Protein AF-0000000086188486 (afdb_homodimer)

Radius of gyration: 21.64 Å; Cα contacts (8 Å, |Δi|>4): 795; chains: 2; bounding box: 52×91×56 Å

Nearest PDB structures (foldseek):
  2qq2-assembly2_F  TM=9.181E-01  e=2.690E-12  Homo sapiens
  2eis-assembly1_A  TM=9.586E-01  e=1.902E-11  Thermus thermophilus HB8
  2qq2-assembly2_H  TM=8.926E-01  e=1.029E-11  Homo sapie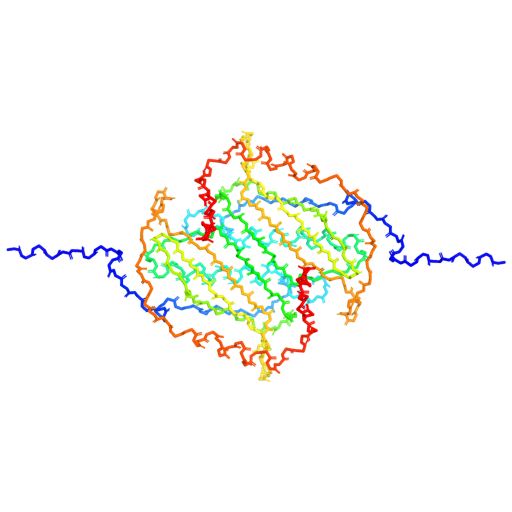ns
  2qq2-assembly1_C  TM=8.885E-01  e=1.088E-11  Homo sapiens
  2qq2-assembly1_D  TM=8.781E-01  e=1.360E-11  Homo sapiens

Structure (mmCIF, N/CA/C/O backbone):
data_AF-0000000086188486-model_v1
#
loop_
_entity.id
_entity.type
_entity.pdbx_description
1 polymer 'Acyl-CoA thioesterase'
#
loop_
_atom_site.group_PDB
_atom_site.id
_atom_site.type_symbol
_atom_site.label_atom_id
_atom_site.label_alt_id
_atom_site.label_comp_id
_atom_site.label_asym_id
_atom_site.label_entity_id
_atom_site.label_seq_id
_atom_site.pdbx_PDB_ins_code
_atom_site.Cartn_x
_atom_site.Cartn_y
_atom_site.Cartn_z
_atom_site.occupancy
_atom_site.B_iso_or_equiv
_atom_site.auth_seq_id
_atom_site.auth_comp_id
_atom_site.auth_asym_id
_atom_site.auth_atom_id
_atom_site.pdbx_PDB_model_num
ATOM 1 N N . MET A 1 1 ? -9.148 44.625 26.984 1 34.5 1 MET A N 1
ATOM 2 C CA . MET A 1 1 ? -8.844 43.969 25.734 1 34.5 1 MET A CA 1
ATOM 3 C C . MET A 1 1 ? -8.656 42.469 25.938 1 34.5 1 MET A C 1
ATOM 5 O O . MET A 1 1 ? -7.805 42.062 26.734 1 34.5 1 MET A O 1
ATOM 9 N N . THR A 1 2 ? -9.695 41.562 26.062 1 38.09 2 THR A N 1
ATOM 10 C CA . THR A 1 2 ? -9.812 40.156 26.438 1 38.09 2 THR A CA 1
ATOM 11 C C . THR A 1 2 ? -8.906 39.281 25.562 1 38.09 2 THR A C 1
ATOM 13 O O . THR A 1 2 ? -8.984 39.344 24.328 1 38.09 2 THR A O 1
ATOM 16 N N . THR A 1 3 ? -7.605 39.188 25.844 1 42.44 3 THR A N 1
ATOM 17 C CA . THR A 1 3 ? -6.652 38.312 25.156 1 42.44 3 THR A CA 1
ATOM 18 C C . THR A 1 3 ? -7.309 37 24.766 1 42.44 3 THR A C 1
ATOM 20 O O . THR A 1 3 ? -7.715 36.219 25.625 1 42.44 3 THR A O 1
ATOM 23 N N . SER A 1 4 ? -8.258 36.875 23.859 1 45.03 4 SER A N 1
ATOM 24 C CA . SER A 1 4 ? -8.859 35.656 23.297 1 45.03 4 SER A CA 1
ATOM 25 C C . SER A 1 4 ? -7.832 34.562 23.172 1 45.03 4 SER A C 1
ATOM 27 O O . SER A 1 4 ? -6.816 34.719 22.484 1 45.03 4 SER A O 1
ATOM 29 N N . GLU A 1 5 ? -7.441 33.812 24.172 1 46.41 5 GLU A N 1
ATOM 30 C CA . GLU A 1 5 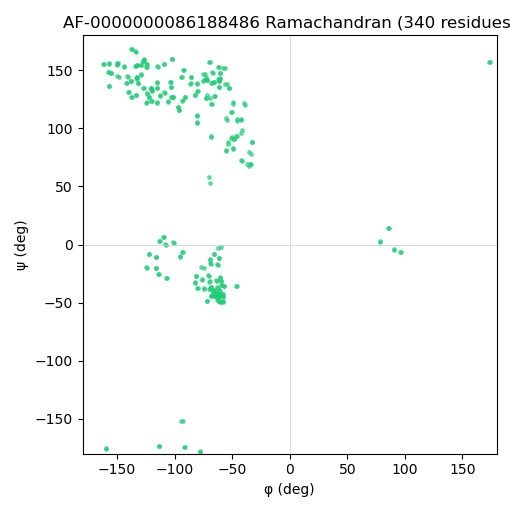? -6.504 32.719 24.312 1 46.41 5 GLU A CA 1
ATOM 31 C C . GLU A 1 5 ? -6.621 31.734 23.141 1 46.41 5 GLU A C 1
ATOM 33 O O . GLU A 1 5 ? -7.66 31.094 22.953 1 46.41 5 GLU A O 1
ATOM 38 N N . LEU A 1 6 ? -6.168 32.094 21.953 1 55.44 6 LEU A N 1
ATOM 39 C CA . LEU A 1 6 ? -6.055 31.219 20.797 1 55.44 6 LEU A CA 1
ATOM 40 C C . LEU A 1 6 ? -5.73 29.797 21.219 1 55.44 6 LEU A C 1
ATOM 42 O O . LEU A 1 6 ? -4.742 29.547 21.906 1 55.44 6 LEU A O 1
ATOM 46 N N . LEU A 1 7 ? -6.734 29.047 21.484 1 64.31 7 LEU A N 1
ATOM 47 C CA . LEU A 1 7 ? -6.57 27.641 21.844 1 64.31 7 LEU A CA 1
ATOM 48 C C . LEU A 1 7 ? -5.48 26.984 21.016 1 64.31 7 LEU A C 1
ATOM 50 O O . LEU A 1 7 ? -5.391 27.219 19.812 1 64.31 7 LEU A O 1
ATOM 54 N N . ARG A 1 8 ? -4.57 26.547 21.797 1 76.44 8 ARG A N 1
ATOM 55 C CA . ARG A 1 8 ? -3.559 25.719 21.125 1 76.44 8 ARG A CA 1
ATOM 56 C C . ARG A 1 8 ? -4.199 24.578 20.359 1 76.44 8 ARG A C 1
ATOM 58 O O . ARG A 1 8 ? -5.23 24.047 20.781 1 76.44 8 ARG A O 1
ATOM 65 N N . VAL A 1 9 ? -3.797 24.297 19.281 1 83.88 9 VAL A N 1
ATOM 66 C CA . VAL A 1 9 ? -4.297 23.219 18.438 1 83.88 9 VAL A CA 1
ATOM 67 C C . VAL A 1 9 ? -4.441 21.938 19.266 1 83.88 9 VAL A C 1
ATOM 69 O O . VAL A 1 9 ? -5.395 21.172 19.094 1 83.88 9 VAL A O 1
ATOM 72 N N . SER A 1 10 ? -3.5 21.781 20.203 1 77 10 SER A N 1
ATOM 73 C CA . SER A 1 10 ? -3.504 20.578 21.047 1 77 10 SER A CA 1
ATOM 74 C C . SER A 1 10 ? -4.691 20.578 22 1 77 10 SER A C 1
ATOM 76 O O . SER A 1 10 ? -5.004 19.547 22.609 1 77 10 SER A O 1
ATOM 78 N N . GLU A 1 11 ? -5.312 21.672 22.109 1 83.88 11 GLU A N 1
ATOM 79 C CA . GLU A 1 11 ? -6.445 21.781 23.031 1 83.88 11 GLU A CA 1
ATOM 80 C C . GLU A 1 11 ? -7.766 21.547 22.297 1 83.88 11 GLU A C 1
ATOM 82 O O . GLU A 1 11 ? -8.812 21.422 22.938 1 83.88 11 GLU A O 1
ATOM 87 N N . LEU A 1 12 ? -7.57 21.531 21.141 1 86.88 12 LEU A N 1
ATOM 88 C CA . LEU A 1 12 ? -8.758 21.297 20.344 1 86.88 12 LEU A CA 1
ATOM 89 C C . LEU A 1 12 ? -9.023 19.797 20.188 1 86.88 12 LEU A C 1
ATOM 91 O O . LEU A 1 12 ? -8.094 19 20.141 1 86.88 12 LEU A O 1
ATOM 95 N N . SER A 1 13 ? -10.289 19.453 20.281 1 89.06 13 SER A N 1
ATOM 96 C CA . SER A 1 13 ? -10.742 18.078 20.031 1 89.06 13 SER A CA 1
ATOM 97 C C . SER A 1 13 ? -11.75 18.031 18.891 1 89.06 13 SER A C 1
ATOM 99 O O . SER A 1 13 ? -12.758 18.75 18.906 1 89.06 13 SER A O 1
ATOM 101 N N . VAL A 1 14 ? -11.484 17.297 17.922 1 89.69 14 VAL A N 1
ATOM 102 C CA . VAL A 1 14 ? -12.312 17.219 16.719 1 89.69 14 VAL A CA 1
ATOM 103 C C . VAL A 1 14 ? -12.914 15.828 16.594 1 89.69 14 VAL A C 1
ATOM 105 O O . VAL A 1 14 ? -12.219 14.828 16.781 1 89.69 14 VAL A O 1
ATOM 108 N N . ASP A 1 15 ? -14.234 15.828 16.281 1 89.81 15 ASP A N 1
ATOM 109 C CA . ASP A 1 15 ? -14.914 14.555 16.078 1 89.81 15 ASP A CA 1
ATOM 110 C C . ASP A 1 15 ? -14.406 13.867 14.805 1 89.81 15 ASP A C 1
ATOM 112 O O . ASP A 1 15 ? -14.211 14.523 13.773 1 89.81 15 ASP A O 1
ATOM 116 N N . ALA A 1 16 ? -14.234 12.516 14.938 1 90 16 ALA A N 1
ATOM 117 C CA . ALA A 1 16 ? -13.734 11.75 13.789 1 90 16 ALA A CA 1
ATOM 118 C C . ALA A 1 16 ? -14.672 11.891 12.594 1 90 16 ALA A C 1
ATOM 120 O O . ALA A 1 16 ? -14.234 11.82 11.445 1 90 16 ALA A O 1
ATOM 121 N N . ALA A 1 17 ? -15.898 12.047 12.844 1 90.44 17 ALA A N 1
ATOM 122 C CA . ALA A 1 17 ? -16.906 12.102 11.797 1 90.44 17 ALA A CA 1
ATOM 123 C C . ALA A 1 17 ? -16.641 13.273 10.844 1 90.44 17 ALA A C 1
ATOM 125 O O . ALA A 1 17 ? -17 13.211 9.664 1 90.44 17 ALA A O 1
ATOM 126 N N . VAL A 1 18 ? -16.031 14.289 11.359 1 90.56 18 VAL A N 1
ATOM 127 C CA . VAL A 1 18 ? -15.836 15.516 10.586 1 90.56 18 VAL A CA 1
ATOM 128 C C . VAL A 1 18 ? -14.812 15.281 9.484 1 90.56 18 VAL A C 1
ATOM 130 O O . VAL A 1 18 ? -14.875 15.906 8.422 1 90.56 18 VAL A O 1
ATOM 133 N N . SER A 1 19 ? -13.93 14.32 9.703 1 94.69 19 SER A N 1
ATOM 134 C CA . SER A 1 19 ? -12.836 14.172 8.75 1 94.69 19 SER A CA 1
ATOM 135 C C . SER A 1 19 ? -12.992 12.898 7.926 1 94.69 19 SER A C 1
ATOM 137 O O . SER A 1 19 ? -12.117 12.562 7.125 1 94.69 19 SER A O 1
ATOM 139 N N . ARG A 1 20 ? -14.094 12.219 8.086 1 94.75 20 ARG A N 1
ATOM 140 C CA . ARG A 1 20 ? -14.32 10.992 7.324 1 94.75 20 ARG A CA 1
ATOM 141 C C . ARG A 1 20 ? -14.312 11.273 5.824 1 94.75 20 ARG A C 1
ATOM 143 O O . ARG A 1 20 ? -14.828 12.297 5.379 1 94.75 20 ARG A O 1
ATOM 150 N N . VAL A 1 21 ? -13.828 10.25 5.074 1 96.75 21 VAL A N 1
ATOM 151 C CA . VAL A 1 21 ? -13.75 10.398 3.625 1 96.75 21 VAL A CA 1
ATOM 152 C C . VAL A 1 21 ? -14.203 9.109 2.947 1 96.75 21 VAL A C 1
ATOM 154 O O . VAL A 1 21 ? -13.859 8.016 3.395 1 96.75 21 VAL A O 1
ATOM 157 N N . VAL A 1 22 ? -14.922 9.25 1.874 1 97.38 22 VAL A N 1
ATOM 158 C CA . VAL A 1 22 ? -15.242 8.156 0.964 1 97.38 22 VAL A CA 1
ATOM 159 C C . VAL A 1 22 ? -14.805 8.516 -0.453 1 97.38 22 VAL A C 1
ATOM 161 O O . VAL A 1 22 ? -15.188 9.562 -0.982 1 97.38 22 VAL A O 1
ATOM 164 N N . LEU A 1 23 ? -13.984 7.73 -1.016 1 97.56 23 LEU A N 1
ATOM 165 C CA . LEU A 1 23 ? -13.648 7.809 -2.432 1 97.56 23 LEU A CA 1
ATOM 166 C C . LEU A 1 23 ? -14.109 6.559 -3.172 1 97.56 23 LEU A C 1
ATOM 168 O O . LEU A 1 23 ? -13.984 5.445 -2.654 1 97.56 23 LEU A O 1
ATOM 172 N N . ALA A 1 24 ? -14.633 6.758 -4.363 1 98 24 ALA A N 1
ATOM 173 C CA . ALA A 1 24 ? -15.125 5.633 -5.156 1 98 24 ALA A CA 1
ATOM 174 C C . ALA A 1 24 ? -14.789 5.82 -6.637 1 98 24 ALA A C 1
ATOM 176 O O . ALA A 1 24 ? -14.805 6.945 -7.145 1 98 24 ALA A O 1
ATOM 177 N N . ARG A 1 25 ? -14.516 4.703 -7.254 1 97.5 25 ARG A N 1
ATOM 178 C CA . ARG A 1 25 ? -14.18 4.723 -8.672 1 97.5 25 ARG A CA 1
ATOM 179 C C . ARG A 1 25 ? -14.617 3.43 -9.352 1 97.5 25 ARG A C 1
ATOM 181 O O . ARG A 1 25 ? -14.562 2.354 -8.758 1 97.5 25 ARG A O 1
ATOM 188 N N . VAL A 1 26 ? -15.039 3.584 -10.625 1 97.38 26 VAL A N 1
ATOM 189 C CA . VAL A 1 26 ? -15.305 2.406 -11.445 1 97.38 26 VAL A CA 1
ATOM 190 C C . VAL A 1 26 ? -14 1.89 -12.039 1 97.38 26 VAL A C 1
ATOM 192 O O . VAL A 1 26 ? -13.25 2.648 -12.664 1 97.38 26 VAL A O 1
ATOM 195 N N . MET A 1 27 ? -13.781 0.563 -11.828 1 97.31 27 MET A N 1
ATOM 196 C CA . MET A 1 27 ? -12.539 -0.04 -12.305 1 97.31 27 MET A CA 1
ATOM 197 C C . MET A 1 27 ? -12.617 -0.345 -13.797 1 97.31 27 MET A C 1
ATOM 199 O O . MET A 1 27 ? -13.609 -0.91 -14.266 1 97.31 27 MET A O 1
ATOM 203 N N . GLY A 1 28 ? -11.547 0.084 -14.461 1 95.81 28 GLY A N 1
ATOM 204 C CA . GLY A 1 28 ? -11.422 -0.226 -15.875 1 95.81 28 GLY A CA 1
ATOM 205 C C . GLY A 1 28 ? -10.273 -1.17 -16.188 1 95.81 28 GLY A C 1
ATOM 206 O O . GLY A 1 28 ? -9.648 -1.714 -15.266 1 95.81 28 GLY A O 1
ATOM 207 N N . HIS A 1 29 ? -10.008 -1.389 -17.5 1 93.69 29 HIS A N 1
ATOM 208 C CA . HIS A 1 29 ? -8.977 -2.312 -17.938 1 93.69 29 HIS A CA 1
ATOM 209 C C . HIS A 1 29 ? -7.59 -1.842 -17.5 1 93.69 29 HIS A C 1
ATOM 211 O O . HIS A 1 29 ? -6.715 -2.66 -17.219 1 93.69 29 HIS A O 1
ATOM 217 N N . ALA A 1 30 ? -7.418 -0.53 -17.406 1 92.19 30 ALA A N 1
ATOM 218 C CA . ALA A 1 30 ? -6.129 0.029 -17.016 1 92.19 30 ALA A CA 1
ATOM 219 C C . ALA A 1 30 ? -5.832 -0.271 -15.547 1 92.19 30 ALA A C 1
ATOM 221 O O . ALA A 1 30 ? -4.691 -0.135 -15.094 1 92.19 30 ALA A O 1
ATOM 222 N N . ASP A 1 31 ? -6.832 -0.661 -14.789 1 94.44 31 ASP A N 1
ATOM 223 C CA . ASP A 1 31 ? -6.688 -0.902 -13.359 1 94.44 31 ASP A CA 1
ATOM 224 C C . ASP A 1 31 ? -6.383 -2.371 -13.078 1 94.44 31 ASP A C 1
ATOM 226 O O . ASP A 1 31 ? -6.137 -2.752 -11.93 1 94.44 31 ASP A O 1
ATOM 230 N N . THR A 1 32 ? -6.426 -3.193 -14.086 1 90.62 32 THR A N 1
ATOM 231 C CA . THR A 1 32 ? -6.426 -4.629 -13.836 1 90.62 32 THR A CA 1
ATOM 232 C C . THR A 1 32 ? -5.152 -5.273 -14.391 1 90.62 32 THR A C 1
ATOM 234 O O . THR A 1 32 ? -4.512 -4.719 -15.281 1 90.62 32 THR A O 1
ATOM 237 N N . ASN A 1 33 ? -4.812 -6.383 -13.75 1 84.69 33 ASN A N 1
ATOM 238 C CA . ASN A 1 33 ? -3.699 -7.191 -14.234 1 84.69 33 ASN A CA 1
ATOM 239 C C . ASN A 1 33 ? -4.102 -8.039 -15.43 1 84.69 33 ASN A C 1
ATOM 241 O O . ASN A 1 33 ? -5.188 -7.863 -15.984 1 84.69 33 ASN A O 1
ATOM 245 N N . LEU A 1 34 ? -3.139 -8.812 -15.891 1 79.31 34 LEU A N 1
ATOM 246 C CA . LEU A 1 34 ? -3.346 -9.602 -17.094 1 79.31 34 LEU A CA 1
ATOM 247 C C . LEU A 1 34 ? -4.414 -10.664 -16.875 1 79.31 34 LEU A C 1
ATOM 249 O O . LEU A 1 34 ? -4.926 -11.242 -17.828 1 79.31 34 LEU A O 1
ATOM 253 N N . TYR A 1 35 ? -4.879 -10.844 -15.633 1 79.88 35 TYR A N 1
ATOM 254 C CA . TYR A 1 35 ? -5.848 -11.891 -15.32 1 79.88 35 TYR A CA 1
ATOM 255 C C . TYR A 1 35 ? -7.219 -11.289 -15.039 1 79.88 35 TYR A C 1
ATOM 257 O O . TYR A 1 35 ? -8.164 -12.016 -14.719 1 79.88 35 TYR A O 1
ATOM 265 N N . GLY A 1 36 ? -7.332 -9.977 -15.102 1 84.75 36 GLY A N 1
ATOM 266 C CA . GLY A 1 36 ? -8.609 -9.305 -14.977 1 84.75 36 GLY A CA 1
ATOM 267 C C . GLY A 1 36 ? -8.898 -8.828 -13.562 1 84.75 36 GLY A C 1
ATOM 268 O O . GLY A 1 36 ? -9.93 -8.195 -13.312 1 84.75 36 GLY A O 1
ATOM 269 N N . SER A 1 37 ? -8.07 -9.18 -12.711 1 91.44 37 SER A N 1
ATOM 270 C CA . SER A 1 37 ? -8.25 -8.664 -11.359 1 91.44 37 SER A CA 1
ATOM 271 C C . SER A 1 37 ? -7.586 -7.297 -11.203 1 91.44 37 SER A C 1
ATOM 273 O O . SER A 1 37 ? -6.543 -7.035 -11.812 1 91.44 37 SER A O 1
ATOM 275 N N . VAL A 1 38 ? -8.242 -6.465 -10.414 1 95.19 38 VAL A N 1
ATOM 276 C CA . VAL A 1 38 ? -7.672 -5.156 -10.125 1 95.19 38 VAL A CA 1
ATOM 277 C C . VAL A 1 38 ? -6.332 -5.32 -9.414 1 95.19 38 VAL A C 1
ATOM 279 O O . VAL A 1 38 ? -6.203 -6.145 -8.5 1 95.19 38 VAL A O 1
ATOM 282 N N . HIS A 1 39 ? -5.375 -4.547 -9.852 1 94.38 39 HIS A N 1
ATOM 283 C CA . HIS A 1 39 ? -4.062 -4.582 -9.219 1 94.38 39 HIS A CA 1
ATOM 284 C C . HIS A 1 39 ? -4.148 -4.18 -7.746 1 94.38 39 HIS A C 1
ATOM 286 O O . HIS A 1 39 ? -4.844 -3.221 -7.398 1 94.38 39 HIS A O 1
ATOM 292 N N . GLY A 1 40 ? -3.33 -4.91 -6.879 1 95.88 40 GLY A N 1
ATOM 293 C CA . GLY A 1 40 ? -3.244 -4.492 -5.488 1 95.88 40 GLY A CA 1
ATOM 294 C C . GLY A 1 40 ? -2.781 -3.059 -5.324 1 95.88 40 GLY A C 1
ATOM 295 O O . GLY A 1 40 ? -3.23 -2.357 -4.414 1 95.88 40 GLY A O 1
ATOM 296 N N . GLY A 1 41 ? -1.921 -2.67 -6.172 1 96 41 GLY A N 1
ATOM 297 C CA . GLY A 1 41 ? -1.414 -1.309 -6.133 1 96 41 GLY A CA 1
ATOM 298 C C . GLY A 1 41 ? -2.488 -0.265 -6.379 1 96 41 GLY A C 1
ATOM 299 O O . GLY A 1 41 ? -2.436 0.83 -5.812 1 96 41 GLY A O 1
ATOM 300 N N . THR A 1 42 ? -3.438 -0.571 -7.273 1 96.31 42 THR A N 1
ATOM 301 C CA . THR A 1 42 ? -4.559 0.323 -7.539 1 96.31 42 THR A CA 1
ATOM 302 C C . THR A 1 42 ? -5.414 0.5 -6.285 1 96.31 42 THR A C 1
ATOM 304 O O . THR A 1 42 ? -5.805 1.62 -5.949 1 96.31 42 THR A O 1
ATOM 307 N N . VAL A 1 43 ? -5.695 -0.575 -5.602 1 97.69 43 VAL A N 1
ATOM 308 C CA . VAL A 1 43 ? -6.465 -0.535 -4.363 1 97.69 43 VAL A CA 1
ATOM 309 C C . VAL A 1 43 ? -5.695 0.245 -3.299 1 97.69 43 VAL A C 1
ATOM 311 O O . VAL A 1 43 ? -6.266 1.094 -2.607 1 97.69 43 VAL A O 1
ATOM 314 N N . MET A 1 44 ? -4.398 -0 -3.176 1 97.69 44 MET A N 1
ATOM 315 C CA . MET A 1 44 ? -3.553 0.688 -2.205 1 97.69 44 MET A CA 1
ATOM 316 C C . MET A 1 44 ? -3.535 2.191 -2.469 1 97.69 44 MET A C 1
ATOM 318 O O . MET A 1 44 ? -3.533 2.99 -1.53 1 97.69 44 MET A O 1
ATOM 322 N N . HIS A 1 45 ? -3.498 2.523 -3.707 1 96.56 45 HIS A N 1
ATOM 323 C CA . HIS A 1 45 ? -3.514 3.934 -4.074 1 96.56 45 HIS A CA 1
ATOM 324 C C . HIS A 1 45 ? -4.809 4.605 -3.635 1 96.56 45 HIS A C 1
ATOM 326 O O . HIS A 1 45 ? -4.785 5.699 -3.07 1 96.56 45 HIS A O 1
ATOM 332 N N . LEU A 1 46 ? -5.902 4 -3.922 1 97.12 46 LEU A N 1
ATOM 333 C CA . LEU A 1 46 ? -7.203 4.52 -3.514 1 97.12 46 LEU A CA 1
ATOM 334 C C . LEU A 1 46 ? -7.277 4.668 -1.997 1 97.12 46 LEU A C 1
ATOM 336 O O . LEU A 1 46 ? -7.77 5.68 -1.491 1 97.12 46 LEU A O 1
ATOM 340 N N . ILE A 1 47 ? -6.766 3.664 -1.308 1 98.19 47 ILE A N 1
ATOM 341 C CA . ILE A 1 47 ? -6.715 3.701 0.15 1 98.19 47 ILE A CA 1
ATOM 342 C C . ILE A 1 47 ? -5.887 4.898 0.609 1 98.19 47 ILE A C 1
ATOM 344 O O . ILE A 1 47 ? -6.316 5.664 1.476 1 98.19 47 ILE A O 1
ATOM 348 N N . ASP A 1 48 ? -4.73 5.043 0.055 1 97.75 48 ASP A N 1
ATOM 349 C CA . ASP A 1 48 ? -3.818 6.121 0.427 1 97.75 48 ASP A CA 1
ATOM 350 C C . ASP A 1 48 ? -4.473 7.488 0.224 1 97.75 48 ASP A C 1
ATOM 352 O O . ASP A 1 48 ? -4.344 8.375 1.069 1 97.75 48 ASP A O 1
ATOM 356 N N . GLU A 1 49 ? -5.113 7.633 -0.878 1 96.19 49 GLU A N 1
ATOM 357 C CA . GLU A 1 49 ? -5.777 8.898 -1.17 1 96.19 49 GLU A CA 1
ATOM 358 C C . GLU A 1 49 ? -6.855 9.211 -0.135 1 96.19 49 GLU A C 1
ATOM 360 O O . GLU A 1 49 ? -6.918 10.328 0.386 1 96.19 49 GLU A O 1
ATOM 365 N N . ALA A 1 50 ? -7.664 8.281 0.121 1 97.75 50 ALA A N 1
ATOM 366 C CA . ALA A 1 50 ? -8.734 8.477 1.1 1 97.75 50 ALA A CA 1
ATOM 367 C C . ALA A 1 50 ? -8.156 8.75 2.488 1 97.75 50 ALA A C 1
ATOM 369 O O . ALA A 1 50 ? -8.633 9.641 3.193 1 97.75 50 ALA A O 1
ATOM 370 N N . ALA A 1 51 ? -7.176 7.977 2.826 1 98 51 ALA A N 1
ATOM 371 C CA . ALA A 1 51 ? -6.59 8.094 4.16 1 98 51 ALA A CA 1
ATOM 372 C C . ALA A 1 51 ? -5.852 9.422 4.316 1 98 51 ALA A C 1
ATOM 374 O O . ALA A 1 51 ? -5.957 10.078 5.355 1 98 51 ALA A O 1
ATOM 375 N N . ALA A 1 52 ? -5.102 9.75 3.316 1 97 52 ALA A N 1
ATOM 376 C CA . ALA A 1 52 ? -4.387 11.023 3.352 1 97 52 ALA A CA 1
ATOM 377 C C . ALA A 1 52 ? -5.355 12.195 3.484 1 97 52 ALA A C 1
ATOM 379 O O . ALA A 1 52 ? -5.109 13.125 4.254 1 97 52 ALA A O 1
ATOM 380 N N . ALA A 1 53 ? -6.395 12.141 2.748 1 96.62 53 ALA A N 1
ATOM 381 C CA . ALA A 1 53 ? -7.406 13.195 2.824 1 96.62 53 ALA A CA 1
ATOM 382 C C . ALA A 1 53 ? -8.016 13.266 4.219 1 96.62 53 ALA A C 1
ATOM 384 O O . ALA A 1 53 ? -8.227 14.359 4.754 1 96.62 53 ALA A O 1
ATOM 385 N N . THR A 1 54 ? -8.312 12.156 4.793 1 97.31 54 THR A N 1
ATOM 386 C CA . THR A 1 54 ? -8.859 12.086 6.145 1 97.31 54 THR A CA 1
ATOM 387 C C . THR A 1 54 ? -7.918 12.758 7.145 1 97.31 54 THR A C 1
ATOM 389 O O . THR A 1 54 ? -8.352 13.594 7.941 1 97.31 54 THR A O 1
ATOM 392 N N . ALA A 1 55 ? -6.672 12.398 7.082 1 97.44 55 ALA A N 1
ATOM 393 C CA . ALA A 1 55 ? -5.672 12.961 7.984 1 97.44 55 ALA A CA 1
ATOM 394 C C . ALA A 1 55 ? -5.539 14.469 7.781 1 97.44 55 ALA A C 1
ATOM 396 O O . ALA A 1 55 ? -5.516 15.234 8.75 1 97.44 55 ALA A O 1
ATOM 397 N N . ALA A 1 56 ? -5.484 14.867 6.57 1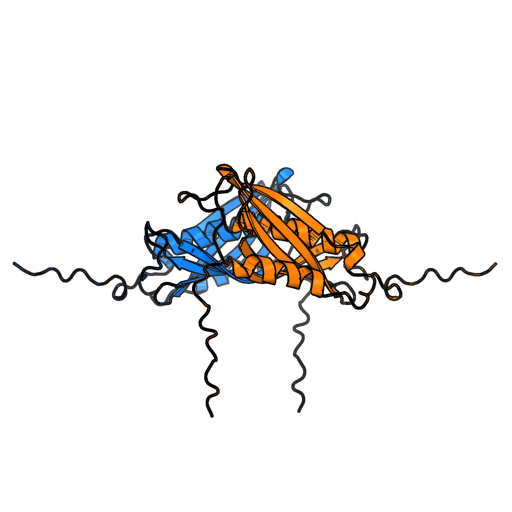 96.25 56 ALA A N 1
ATOM 398 C CA . ALA A 1 56 ? -5.312 16.281 6.254 1 96.25 56 ALA A CA 1
ATOM 399 C C . ALA A 1 56 ? -6.508 17.109 6.73 1 96.25 56 ALA A C 1
ATOM 401 O O . ALA A 1 56 ? -6.344 18.203 7.246 1 96.25 56 ALA A O 1
ATOM 402 N N . ARG A 1 57 ? -7.676 16.609 6.527 1 96.12 57 ARG A N 1
ATOM 403 C CA . ARG A 1 57 ? -8.883 17.297 6.953 1 96.12 57 ARG A CA 1
ATOM 404 C C . ARG A 1 57 ? -8.898 17.5 8.469 1 96.12 57 ARG A C 1
ATOM 406 O O . ARG A 1 57 ? -9.305 18.562 8.953 1 96.12 57 ARG A O 1
ATOM 413 N N . HIS A 1 58 ? -8.516 16.531 9.211 1 95.88 58 HIS A N 1
ATOM 414 C CA . HIS A 1 58 ? -8.461 16.656 10.664 1 95.88 58 HIS A CA 1
ATOM 415 C C . HIS A 1 58 ? -7.406 17.672 11.086 1 95.88 58 HIS A C 1
ATOM 417 O O . HIS A 1 58 ? -7.66 18.516 11.961 1 95.88 58 HIS A O 1
ATOM 423 N N . ALA A 1 59 ? -6.254 17.562 10.438 1 95.88 59 ALA A N 1
ATOM 424 C CA . ALA A 1 59 ? -5.098 18.375 10.828 1 95.88 59 ALA A CA 1
ATOM 425 C C . ALA A 1 59 ? -5.25 19.812 10.352 1 95.88 59 ALA A C 1
ATOM 427 O O . ALA A 1 59 ? -4.652 20.719 10.914 1 95.88 59 ALA A O 1
ATOM 428 N N . GLY A 1 60 ? -5.945 20 9.25 1 94.56 60 GLY A N 1
ATOM 429 C CA . GLY A 1 60 ? -6.051 21.312 8.633 1 94.56 60 GLY A CA 1
ATOM 430 C C . GLY A 1 60 ? -4.824 21.703 7.824 1 94.56 60 GLY A C 1
ATOM 431 O O . GLY A 1 60 ? -4.68 22.844 7.406 1 94.56 60 GLY A O 1
ATOM 432 N N . VAL A 1 61 ? -3.898 20.828 7.766 1 93.5 61 VAL A N 1
ATOM 433 C CA . VAL A 1 61 ? -2.668 20.969 6.988 1 93.5 61 VAL A CA 1
ATOM 434 C C . VAL A 1 61 ? -2.361 19.641 6.281 1 93.5 61 VAL A C 1
ATOM 436 O O . VAL A 1 61 ? -2.969 18.609 6.582 1 93.5 61 VAL A O 1
ATOM 439 N N . PRO A 1 62 ? -1.418 19.688 5.348 1 92.62 62 PRO A N 1
ATOM 440 C CA . PRO A 1 62 ? -1.06 18.438 4.68 1 92.62 62 PRO A CA 1
ATOM 441 C C . PRO A 1 62 ? -0.493 17.391 5.637 1 92.62 62 PRO A C 1
ATOM 443 O O . PRO A 1 62 ? 0.058 17.75 6.684 1 92.62 62 PRO A O 1
ATOM 446 N N . ALA A 1 63 ? -0.69 16.188 5.23 1 95.38 63 ALA A N 1
ATOM 447 C CA . ALA A 1 63 ? -0.165 15.078 6.008 1 95.38 63 ALA A CA 1
ATOM 448 C C . ALA A 1 63 ? 0.584 14.094 5.117 1 95.38 63 ALA A C 1
ATOM 450 O O . ALA A 1 63 ? 0.147 13.797 4.004 1 95.38 63 ALA A O 1
ATOM 451 N N . LEU A 1 64 ? 1.712 13.562 5.543 1 94.31 64 LEU A N 1
ATOM 452 C CA . LEU A 1 64 ? 2.527 12.586 4.82 1 94.31 64 LEU A CA 1
ATOM 453 C C . LEU A 1 64 ? 2.328 11.188 5.387 1 94.31 64 LEU A C 1
ATOM 455 O O . LEU A 1 64 ? 2.264 11.008 6.605 1 94.31 64 LEU A O 1
ATOM 459 N N . THR A 1 65 ? 2.184 10.281 4.465 1 96 65 THR A N 1
ATOM 460 C CA . THR A 1 65 ? 2.217 8.891 4.898 1 96 65 THR A CA 1
ATOM 461 C C . THR A 1 65 ? 3.594 8.523 5.445 1 96 65 THR A C 1
ATOM 463 O O . THR A 1 65 ? 4.602 8.656 4.746 1 96 65 THR A O 1
ATOM 466 N N . VAL A 1 66 ? 3.592 7.973 6.656 1 97.31 66 VAL A N 1
ATOM 467 C CA . VAL A 1 66 ? 4.887 7.598 7.219 1 97.31 66 VAL A CA 1
ATOM 468 C C . VAL A 1 66 ? 4.969 6.082 7.359 1 97.31 66 VAL A C 1
ATOM 470 O O . VAL A 1 66 ? 6.066 5.512 7.363 1 97.31 66 VAL A O 1
ATOM 473 N N . ARG A 1 67 ? 3.799 5.516 7.473 1 97.56 67 ARG A N 1
ATOM 474 C CA . ARG A 1 67 ? 3.809 4.07 7.676 1 97.56 67 ARG A CA 1
ATOM 475 C C . ARG A 1 67 ? 2.482 3.447 7.25 1 97.56 67 ARG A C 1
ATOM 477 O O . ARG A 1 67 ? 1.416 4.008 7.516 1 97.56 67 ARG A O 1
ATOM 484 N N . VAL A 1 68 ? 2.641 2.348 6.566 1 98.06 68 VAL A N 1
ATOM 485 C CA . VAL A 1 68 ? 1.521 1.416 6.477 1 98.06 68 VAL A CA 1
ATOM 486 C C . VAL A 1 68 ? 1.684 0.311 7.516 1 98.06 68 VAL A C 1
ATOM 488 O O . VAL A 1 68 ? 2.627 -0.481 7.449 1 98.06 68 VAL A O 1
ATOM 491 N N . GLU A 1 69 ? 0.718 0.254 8.406 1 97 69 GLU A N 1
ATOM 492 C CA . GLU A 1 69 ? 0.797 -0.742 9.477 1 97 69 GLU A CA 1
ATOM 493 C C . GLU A 1 69 ? 0.483 -2.139 8.945 1 97 69 GLU A C 1
ATOM 495 O O . GLU A 1 69 ? 1.056 -3.127 9.414 1 97 69 GLU A O 1
ATOM 500 N N . GLY A 1 70 ? -0.448 -2.119 8.07 1 97.31 70 GLY A N 1
ATOM 501 C CA . GLY A 1 70 ? -0.847 -3.354 7.41 1 97.31 70 GLY A CA 1
ATOM 502 C C . GLY A 1 70 ? -2.062 -3.188 6.52 1 97.31 70 GLY A C 1
ATOM 503 O O . GLY A 1 70 ? -2.822 -2.229 6.668 1 97.31 70 GLY A O 1
ATOM 504 N N . MET A 1 71 ? -2.137 -4.102 5.59 1 98 71 MET A N 1
ATOM 505 C CA . MET A 1 71 ? -3.307 -4.203 4.723 1 98 71 MET A CA 1
ATOM 506 C C . MET A 1 71 ? -3.658 -5.664 4.457 1 98 71 MET A C 1
ATOM 508 O O . MET A 1 71 ? -2.771 -6.492 4.246 1 98 71 MET A O 1
ATOM 512 N N . ASP A 1 72 ? -4.93 -5.918 4.477 1 97.81 72 ASP A N 1
ATOM 513 C CA . ASP A 1 72 ? -5.438 -7.238 4.117 1 97.81 72 ASP A CA 1
ATOM 514 C C . ASP A 1 72 ? -6.293 -7.176 2.857 1 97.81 72 ASP A C 1
ATOM 516 O O . ASP A 1 72 ? -7.254 -6.402 2.791 1 97.81 72 ASP A O 1
ATOM 520 N N . PHE A 1 73 ? -5.895 -7.906 1.911 1 97.5 73 PHE A N 1
ATOM 521 C CA . PHE A 1 73 ? -6.691 -8.062 0.7 1 97.5 73 PHE A CA 1
ATOM 522 C C . PHE A 1 73 ? -7.547 -9.328 0.775 1 97.5 73 PHE A C 1
ATOM 524 O O . PHE A 1 73 ? -7.023 -10.438 0.713 1 97.5 73 PHE A O 1
ATOM 531 N N . LEU A 1 74 ? -8.82 -9.172 0.783 1 96.44 74 LEU A N 1
ATOM 532 C CA . LEU A 1 74 ? -9.727 -10.227 1.227 1 96.44 74 LEU A CA 1
ATOM 533 C C . LEU A 1 74 ? -10.453 -10.852 0.042 1 96.44 74 LEU A C 1
ATOM 535 O O . LEU A 1 74 ? -10.883 -12.008 0.109 1 96.44 74 LEU A O 1
ATOM 539 N N . ALA A 1 75 ? -10.664 -10.156 -0.969 1 95 75 ALA A N 1
ATOM 540 C CA . ALA A 1 75 ? -11.312 -10.617 -2.191 1 95 75 ALA A CA 1
ATOM 541 C C . ALA A 1 75 ? -10.883 -9.781 -3.395 1 95 75 ALA A C 1
ATOM 543 O O . ALA A 1 75 ? -10.578 -8.594 -3.256 1 95 75 ALA A O 1
ATOM 544 N N . PRO A 1 76 ? -10.82 -10.414 -4.551 1 94.38 76 PRO A N 1
ATOM 545 C CA . PRO A 1 76 ? -10.438 -9.656 -5.746 1 94.38 76 PRO A CA 1
ATOM 546 C C . PRO A 1 76 ? -11.555 -8.734 -6.238 1 94.38 76 PRO A C 1
ATOM 548 O O . PRO A 1 76 ? -12.734 -9.039 -6.043 1 94.38 76 PRO A O 1
ATOM 551 N N . ALA A 1 77 ? -11.18 -7.574 -6.801 1 95.81 77 ALA A N 1
ATOM 552 C CA . ALA A 1 77 ? -12.07 -6.738 -7.598 1 95.81 77 ALA A CA 1
ATOM 553 C C . ALA A 1 77 ? -11.797 -6.91 -9.094 1 95.81 77 ALA A C 1
ATOM 555 O O . ALA A 1 77 ? -10.711 -7.352 -9.477 1 95.81 77 ALA A O 1
ATOM 556 N N . HIS A 1 78 ? -12.773 -6.551 -9.914 1 94.81 78 HIS A N 1
ATOM 557 C CA . HIS A 1 78 ? -12.68 -6.785 -11.352 1 94.81 78 HIS A CA 1
ATOM 558 C C . HIS A 1 78 ? -13.102 -5.551 -12.141 1 94.81 78 HIS A C 1
ATOM 560 O O . HIS A 1 78 ? -13.664 -4.609 -11.57 1 94.81 78 HIS A O 1
ATOM 566 N N . VAL A 1 79 ? -12.758 -5.645 -13.414 1 95 79 VAL A N 1
ATOM 567 C CA . VAL A 1 79 ? -13.234 -4.602 -14.32 1 95 79 VAL A CA 1
ATOM 568 C C . VAL A 1 79 ? -14.75 -4.457 -14.188 1 95 79 VAL A C 1
ATOM 570 O O . VAL A 1 79 ? -15.469 -5.457 -14.164 1 95 79 VAL A O 1
ATOM 573 N N . GLY A 1 80 ? -15.18 -3.199 -14.117 1 94.44 80 GLY A N 1
ATOM 574 C CA . GLY A 1 80 ? -16.609 -2.938 -14.023 1 94.44 80 GLY A CA 1
ATOM 575 C C . GLY A 1 80 ? -17.094 -2.869 -12.586 1 94.44 80 GLY A C 1
ATOM 576 O O . GLY A 1 80 ? -18.281 -2.602 -12.344 1 94.44 80 GLY A O 1
ATOM 577 N N . ASP A 1 81 ? -16.25 -3.119 -11.68 1 96.5 81 ASP A N 1
ATOM 578 C CA . ASP A 1 81 ? -16.641 -2.949 -10.281 1 96.5 81 ASP A CA 1
ATOM 579 C C . ASP A 1 81 ? -16.562 -1.484 -9.859 1 96.5 81 ASP A C 1
ATOM 581 O O . ASP A 1 81 ? -15.648 -0.766 -10.281 1 96.5 81 ASP A O 1
ATOM 585 N N . LEU A 1 82 ? -17.547 -1.064 -9.102 1 97.44 82 LEU A N 1
ATOM 586 C CA . LEU A 1 82 ? -17.406 0.141 -8.289 1 97.44 82 LEU A CA 1
ATOM 587 C C . LEU A 1 82 ? -16.656 -0.161 -6.996 1 97.44 82 LEU A C 1
ATOM 589 O O . LEU A 1 82 ? -17.156 -0.884 -6.137 1 97.44 82 LEU A O 1
ATOM 593 N N . VAL A 1 83 ? -15.43 0.363 -6.887 1 97.88 83 VAL A N 1
ATOM 594 C CA . VAL A 1 83 ? -14.609 0.161 -5.695 1 97.88 83 VAL A CA 1
ATOM 595 C C . VAL A 1 83 ? -14.633 1.419 -4.832 1 97.88 83 VAL A C 1
ATOM 597 O O . VAL A 1 83 ? -14.359 2.518 -5.316 1 97.88 83 VAL A O 1
ATOM 600 N N . SER A 1 84 ? -14.992 1.216 -3.5 1 98.12 84 SER A N 1
ATOM 601 C CA . SER A 1 84 ? -15.133 2.332 -2.572 1 98.12 84 SER A CA 1
ATOM 602 C C . SER A 1 84 ? -14.219 2.168 -1.364 1 98.12 84 SER A C 1
ATOM 604 O O . SER A 1 84 ? -14.234 1.128 -0.702 1 98.12 84 SER A O 1
ATOM 606 N N . ALA A 1 85 ? -13.445 3.184 -1.12 1 98.25 85 ALA A N 1
ATOM 607 C CA . ALA A 1 85 ? -12.617 3.24 0.082 1 98.25 85 ALA A CA 1
ATOM 608 C C . ALA A 1 85 ? -13.195 4.215 1.102 1 98.25 85 ALA A C 1
ATOM 610 O O . ALA A 1 85 ? -13.383 5.398 0.801 1 98.25 85 ALA A O 1
ATOM 611 N N . ARG A 1 86 ? -13.445 3.727 2.271 1 97.56 86 ARG A N 1
ATOM 612 C CA . ARG A 1 86 ? -13.891 4.531 3.404 1 97.56 86 ARG A CA 1
ATOM 613 C C . ARG A 1 86 ? -12.789 4.641 4.461 1 97.56 86 ARG A C 1
ATOM 615 O O . ARG A 1 86 ? -12.219 3.633 4.871 1 97.56 86 ARG A O 1
ATOM 622 N N . ALA A 1 87 ? -12.555 5.867 4.875 1 97.44 87 ALA A N 1
ATOM 623 C CA . ALA A 1 87 ? -11.438 6.07 5.793 1 97.44 87 ALA A CA 1
ATOM 624 C C . ALA A 1 87 ? -11.852 6.949 6.973 1 97.44 87 ALA A C 1
ATOM 626 O O . ALA A 1 87 ? -12.602 7.914 6.801 1 97.44 87 ALA A O 1
ATOM 627 N N . GLN A 1 88 ? -11.305 6.652 8.133 1 95.88 88 GLN A N 1
ATOM 628 C CA . GLN A 1 88 ? -11.547 7.434 9.336 1 95.88 88 GLN A CA 1
ATOM 629 C C . GLN A 1 88 ? -10.352 7.391 10.273 1 95.88 88 GLN A C 1
ATOM 631 O O . GLN A 1 88 ? -9.641 6.383 10.336 1 95.88 88 GLN A O 1
ATOM 636 N N . LEU A 1 89 ? -10.273 8.422 11.086 1 96.06 89 LEU A N 1
ATOM 637 C CA . LEU A 1 89 ? -9.266 8.445 12.133 1 96.06 89 LEU A CA 1
ATOM 638 C C . LEU A 1 89 ? -9.609 7.457 13.242 1 96.06 89 LEU A C 1
ATOM 640 O O . LEU A 1 89 ? -10.773 7.352 13.648 1 96.06 89 LEU A O 1
ATOM 644 N N . VAL A 1 90 ? -8.539 6.801 13.773 1 94.5 90 VAL A N 1
ATOM 645 C CA . VAL A 1 90 ? -8.789 5.883 14.883 1 94.5 90 VAL A CA 1
ATOM 646 C C . VAL A 1 90 ? -7.918 6.266 16.078 1 94.5 90 VAL A C 1
ATOM 648 O O . VAL A 1 90 ? -8.18 5.848 17.203 1 94.5 90 VAL A O 1
ATOM 651 N N . ASP A 1 91 ? -6.887 6.996 15.844 1 94.31 91 ASP A N 1
ATOM 652 C CA . ASP A 1 91 ? -5.992 7.453 16.906 1 94.31 91 ASP A CA 1
ATOM 653 C C . ASP A 1 91 ? -5.215 8.695 16.469 1 94.31 91 ASP A C 1
ATOM 655 O O . ASP A 1 91 ? -4.961 8.891 15.281 1 94.31 91 ASP A O 1
ATOM 659 N N . VAL A 1 92 ? -4.934 9.523 17.469 1 95.31 92 VAL A N 1
ATOM 660 C CA . VAL A 1 92 ? -4.18 10.742 17.188 1 95.31 92 VAL A CA 1
ATOM 661 C C . VAL A 1 92 ? -3.129 10.953 18.281 1 95.31 92 VAL A C 1
ATOM 663 O O . VAL A 1 92 ? -3.43 10.867 19.469 1 95.31 92 VAL A O 1
ATOM 666 N N . GLY A 1 93 ? -1.887 11.133 17.828 1 94.94 93 GLY A N 1
ATOM 667 C CA . GLY A 1 93 ? -0.832 11.594 18.719 1 94.94 93 GLY A CA 1
ATOM 668 C C . GLY A 1 93 ? -0.646 13.102 18.688 1 94.94 93 GLY A C 1
ATOM 669 O O . GLY A 1 93 ? -1.611 13.844 18.516 1 94.94 93 GLY A O 1
ATOM 670 N N . ARG A 1 94 ? 0.597 13.484 18.969 1 95.56 94 ARG A N 1
ATOM 671 C CA . ARG A 1 94 ? 0.876 14.914 18.969 1 95.56 94 ARG A CA 1
ATOM 672 C C . ARG A 1 94 ? 0.883 15.469 17.547 1 95.56 94 ARG A C 1
ATOM 674 O O . ARG A 1 94 ? 0.266 16.5 17.266 1 95.56 94 ARG A O 1
ATOM 681 N N . THR A 1 95 ? 1.625 14.742 16.719 1 96.69 95 THR A N 1
ATOM 682 C CA . THR A 1 95 ? 1.743 15.188 15.336 1 96.69 95 THR A CA 1
ATOM 683 C C . THR A 1 95 ? 1.266 14.102 14.375 1 96.69 95 THR A C 1
ATOM 685 O O . THR A 1 95 ? 1.138 14.344 13.172 1 96.69 95 THR A O 1
ATOM 688 N N . SER A 1 96 ? 0.993 12.906 14.93 1 96.94 96 SER A N 1
ATOM 689 C CA . SER A 1 96 ? 0.712 11.742 14.102 1 96.94 96 SER A CA 1
ATOM 690 C C . SER A 1 96 ? -0.758 11.344 14.188 1 96.94 96 SER A C 1
ATOM 692 O O . SER A 1 96 ? -1.433 11.648 15.172 1 96.94 96 SER A O 1
ATOM 694 N N . MET A 1 97 ? -1.181 10.688 13.156 1 97.44 97 MET A N 1
ATOM 695 C CA . MET A 1 97 ? -2.572 10.273 13.016 1 97.44 97 MET A CA 1
ATOM 696 C C . MET A 1 97 ? -2.66 8.867 12.422 1 97.44 97 MET A C 1
ATOM 698 O O . MET A 1 97 ? -2.041 8.586 11.398 1 97.44 97 MET A O 1
ATOM 702 N N . ARG A 1 98 ? -3.422 8.055 13.039 1 97.31 98 ARG A N 1
ATOM 703 C CA . ARG A 1 98 ? -3.697 6.711 12.531 1 97.31 98 ARG A CA 1
ATOM 704 C C . ARG A 1 98 ? -5.066 6.652 11.859 1 97.31 98 ARG A C 1
ATOM 706 O O . ARG A 1 98 ? -6.074 7.035 12.453 1 97.31 98 ARG A O 1
ATOM 713 N N . VAL A 1 99 ? -5.039 6.18 10.664 1 97.44 99 VAL A N 1
ATOM 714 C CA . VAL A 1 99 ? -6.258 6.117 9.867 1 97.44 99 VAL A CA 1
ATOM 715 C C . VAL A 1 99 ? -6.562 4.664 9.5 1 97.44 99 VAL A C 1
ATOM 717 O O . VAL A 1 99 ? -5.676 3.932 9.055 1 97.44 99 VAL A O 1
ATOM 720 N N . ARG A 1 100 ? -7.789 4.305 9.695 1 97.25 100 ARG A N 1
ATOM 721 C CA . ARG A 1 100 ? -8.273 3.01 9.227 1 97.25 100 ARG A CA 1
ATOM 722 C C . ARG A 1 100 ? -9.125 3.168 7.973 1 97.25 100 ARG A C 1
ATOM 724 O O . ARG A 1 100 ? -9.93 4.102 7.871 1 97.25 100 ARG A O 1
ATOM 731 N N . ALA A 1 101 ? -8.922 2.25 7.078 1 97.75 101 ALA A N 1
ATOM 732 C CA . ALA A 1 101 ? -9.711 2.258 5.848 1 97.75 101 ALA A CA 1
ATOM 733 C C . ALA A 1 101 ? -10.336 0.892 5.586 1 97.75 101 ALA A C 1
ATOM 735 O O . ALA A 1 101 ? -9.734 -0.142 5.895 1 97.75 101 ALA A O 1
ATOM 736 N N . VAL A 1 102 ? -11.5 0.937 5.008 1 97.62 102 VAL A N 1
ATOM 737 C CA . VAL A 1 102 ? -12.227 -0.238 4.539 1 97.62 102 VAL A CA 1
ATOM 738 C C . VAL A 1 102 ? -12.609 -0.057 3.072 1 97.62 102 VAL A C 1
ATOM 740 O O . VAL A 1 102 ? -13.086 1.01 2.676 1 97.62 102 VAL A O 1
ATOM 743 N N . VAL A 1 103 ? -12.391 -1.113 2.303 1 98.31 103 VAL A N 1
ATOM 744 C CA . VAL A 1 103 ? -12.656 -1.024 0.871 1 98.31 103 VAL A CA 1
ATOM 745 C C . VAL A 1 103 ? -13.703 -2.07 0.475 1 98.31 103 VAL A C 1
ATOM 747 O O . VAL A 1 103 ? -13.578 -3.244 0.831 1 98.31 103 VAL A O 1
ATOM 750 N N . THR A 1 104 ? -14.648 -1.636 -0.283 1 97.69 104 THR A N 1
ATOM 751 C CA . THR A 1 104 ? -15.68 -2.533 -0.788 1 97.69 104 THR A CA 1
ATOM 752 C C . THR A 1 104 ? -15.789 -2.438 -2.307 1 97.69 104 THR A C 1
ATOM 754 O O . THR A 1 104 ? -15.297 -1.481 -2.91 1 97.69 104 THR A O 1
ATOM 757 N N . ALA A 1 105 ? -16.359 -3.498 -2.85 1 97.25 105 ALA A N 1
ATOM 758 C CA . ALA A 1 105 ? -16.625 -3.539 -4.285 1 97.25 105 ALA A CA 1
ATOM 759 C C . ALA A 1 105 ? -18.047 -4.02 -4.57 1 97.25 105 ALA A C 1
ATOM 761 O O . ALA A 1 105 ? -18.578 -4.875 -3.855 1 97.25 105 ALA A O 1
ATOM 762 N N . GLU A 1 106 ? -18.609 -3.414 -5.574 1 95.69 106 GLU A N 1
ATOM 763 C CA . GLU A 1 106 ? -19.875 -3.84 -6.156 1 95.69 106 GLU A CA 1
ATOM 764 C C . GLU A 1 106 ? -19.922 -3.527 -7.652 1 95.69 106 GLU A C 1
ATOM 766 O O . GLU A 1 106 ? -19.172 -2.689 -8.141 1 95.69 106 GLU A O 1
ATOM 771 N N . ARG A 1 107 ? -20.766 -4.301 -8.297 1 95.12 107 ARG A N 1
ATOM 772 C CA . ARG A 1 107 ? -20.922 -3.973 -9.711 1 95.12 107 ARG A CA 1
ATOM 773 C C . ARG A 1 107 ? -21.469 -2.562 -9.891 1 95.12 107 ARG A C 1
ATOM 775 O O . ARG A 1 107 ? -22.391 -2.154 -9.172 1 95.12 107 ARG A O 1
ATOM 782 N N . TRP A 1 108 ? -20.969 -1.942 -10.859 1 92.12 108 TRP A N 1
ATOM 783 C CA . TRP A 1 108 ? -21.234 -0.511 -10.945 1 92.12 108 TRP A CA 1
ATOM 784 C C . TRP A 1 108 ? -22.609 -0.254 -11.555 1 92.12 108 TRP A C 1
ATOM 786 O O . TRP A 1 108 ? -23.219 0.79 -11.305 1 92.12 108 TRP A O 1
ATOM 796 N N . ASN A 1 109 ? -23.094 -1.137 -12.352 1 91.88 109 ASN A N 1
ATOM 797 C CA . ASN A 1 109 ? -24.281 -0.834 -13.164 1 91.88 109 ASN A CA 1
ATOM 798 C C . ASN A 1 109 ? -25.484 -1.669 -12.742 1 91.88 109 ASN A C 1
ATOM 800 O O . ASN A 1 109 ? -26.516 -1.664 -13.414 1 91.88 109 ASN A O 1
ATOM 804 N N . GLU A 1 110 ? -25.359 -2.467 -11.742 1 89.5 110 GLU A N 1
ATOM 805 C CA . GLU A 1 110 ? -26.484 -3.262 -11.25 1 89.5 110 GLU A CA 1
ATOM 806 C C . GLU A 1 110 ? -26.438 -3.389 -9.727 1 89.5 110 GLU A C 1
ATOM 808 O O . GLU A 1 110 ? -25.375 -3.246 -9.117 1 89.5 110 GLU A O 1
ATOM 813 N N . LEU A 1 111 ? -27.703 -3.58 -9.242 1 88.5 111 LEU A N 1
ATOM 814 C CA . LEU A 1 111 ? -27.766 -3.854 -7.812 1 88.5 111 LEU A CA 1
ATOM 815 C C . LEU A 1 111 ? -27.266 -5.258 -7.5 1 88.5 111 LEU A C 1
ATOM 817 O O . LEU A 1 111 ? -27.531 -6.199 -8.25 1 88.5 111 LEU A O 1
ATOM 821 N N . GLY A 1 112 ? -26.391 -5.352 -6.68 1 87 112 GLY A N 1
ATOM 822 C CA . GLY A 1 112 ? -25.844 -6.637 -6.277 1 87 112 GLY A CA 1
ATOM 823 C C . GLY A 1 112 ? -25.141 -6.586 -4.93 1 87 112 GLY A C 1
ATOM 824 O O . GLY A 1 112 ? -25.25 -5.598 -4.203 1 87 112 GLY A O 1
ATOM 825 N N . PRO A 1 113 ? -24.578 -7.668 -4.609 1 91.44 113 PRO A N 1
ATOM 826 C CA . PRO A 1 113 ? -23.906 -7.746 -3.312 1 91.44 113 PRO A CA 1
ATOM 827 C C . PRO A 1 113 ? -22.688 -6.824 -3.219 1 91.44 113 PRO A C 1
ATOM 829 O O . PRO A 1 113 ? -22.016 -6.594 -4.219 1 91.44 113 PRO A O 1
ATOM 832 N N . VAL A 1 114 ? -22.578 -6.238 -2.078 1 93.44 114 VAL A N 1
ATOM 833 C CA . VAL A 1 114 ? -21.359 -5.496 -1.73 1 93.44 114 VAL A CA 1
ATOM 834 C C . VAL A 1 114 ? -20.375 -6.422 -1.038 1 93.44 114 VAL A C 1
ATOM 836 O O . VAL A 1 114 ? -20.703 -7.082 -0.052 1 93.44 114 VAL A O 1
ATOM 839 N N . VAL A 1 115 ? -19.172 -6.441 -1.566 1 95.44 115 VAL A N 1
ATOM 840 C CA . VAL A 1 115 ? -18.156 -7.363 -1.059 1 95.44 115 VAL A CA 1
ATOM 841 C C . VAL A 1 115 ? -17.031 -6.574 -0.384 1 95.44 115 VAL A C 1
ATOM 843 O O . VAL A 1 115 ? -16.547 -5.582 -0.932 1 95.44 115 VAL A O 1
ATOM 846 N N . LEU A 1 116 ? -16.672 -6.938 0.885 1 96.94 116 LEU A N 1
ATOM 847 C CA . LEU A 1 116 ? -15.469 -6.414 1.527 1 96.94 116 LEU A CA 1
ATOM 848 C C . LEU A 1 116 ? -14.211 -6.941 0.84 1 96.94 116 LEU A C 1
ATOM 850 O O . LEU A 1 116 ? -13.953 -8.148 0.846 1 96.94 116 LEU A O 1
ATOM 854 N N . ILE A 1 117 ? -13.375 -5.973 0.326 1 97.19 117 ILE A N 1
ATOM 855 C CA . ILE A 1 117 ? -12.289 -6.52 -0.482 1 97.19 117 ILE A CA 1
ATOM 856 C C . ILE A 1 117 ? -10.945 -6.203 0.177 1 97.19 117 ILE A C 1
ATOM 858 O O . ILE A 1 117 ? -9.93 -6.844 -0.124 1 97.19 117 ILE A O 1
ATOM 862 N N . ALA A 1 118 ? -10.906 -5.219 1.053 1 98.06 118 ALA A N 1
ATOM 863 C CA . ALA A 1 118 ? -9.633 -4.926 1.711 1 98.06 118 ALA A CA 1
ATOM 864 C C . ALA A 1 118 ? -9.852 -4.094 2.973 1 98.06 118 ALA A C 1
ATOM 866 O O . ALA A 1 118 ? -10.852 -3.383 3.094 1 98.06 118 ALA A O 1
ATOM 867 N N . THR A 1 119 ? -8.945 -4.172 3.895 1 97.69 119 THR A N 1
ATOM 868 C CA . THR A 1 119 ? -8.805 -3.299 5.055 1 97.69 119 THR A CA 1
ATOM 869 C C . THR A 1 119 ? -7.363 -2.83 5.215 1 97.69 119 THR A C 1
ATOM 871 O O . THR A 1 119 ? -6.434 -3.502 4.766 1 97.69 119 THR A O 1
ATOM 874 N N . ALA A 1 120 ? -7.258 -1.699 5.855 1 98.38 120 ALA A N 1
ATOM 875 C CA . ALA A 1 120 ? -5.91 -1.154 5.992 1 98.38 120 ALA A CA 1
ATOM 876 C C . ALA A 1 120 ? -5.824 -0.198 7.176 1 98.38 120 ALA A C 1
ATOM 878 O O . ALA A 1 120 ? -6.832 0.376 7.598 1 98.38 120 ALA A O 1
ATOM 879 N N . GLU A 1 121 ? -4.641 -0.059 7.676 1 98.12 121 GLU A N 1
ATOM 880 C CA . GLU A 1 121 ? -4.289 0.977 8.641 1 98.12 121 GLU A CA 1
ATOM 881 C C . GLU A 1 121 ? -2.988 1.674 8.258 1 98.12 121 GLU A C 1
ATOM 883 O O . GLU A 1 121 ? -1.984 1.016 7.977 1 98.12 121 GLU A O 1
ATOM 888 N N . LEU A 1 122 ? -3.062 2.939 8.234 1 98.38 122 LEU A N 1
ATOM 889 C CA . LEU A 1 122 ? -1.929 3.777 7.859 1 98.38 122 LEU A CA 1
ATOM 890 C C . LEU A 1 122 ? -1.657 4.832 8.922 1 98.38 122 LEU A C 1
ATOM 892 O O . LEU A 1 122 ? -2.564 5.223 9.664 1 98.38 122 LEU A O 1
ATOM 896 N N . MET A 1 123 ? -0.423 5.316 8.906 1 98.56 123 MET A N 1
ATOM 897 C CA . MET A 1 123 ? -0.003 6.395 9.797 1 98.56 123 MET A CA 1
ATOM 898 C C . MET A 1 123 ? 0.483 7.602 9 1 98.56 123 MET A C 1
ATOM 900 O O . MET A 1 123 ? 1.279 7.457 8.07 1 98.56 123 MET A O 1
ATOM 904 N N . PHE A 1 124 ? 0.015 8.727 9.438 1 97.81 124 PHE A N 1
ATOM 905 C CA . PHE A 1 124 ? 0.385 9.984 8.789 1 97.81 124 PHE A CA 1
ATOM 906 C C . PHE A 1 124 ? 0.978 10.961 9.805 1 97.81 124 PHE A C 1
ATOM 908 O O . PHE A 1 124 ? 0.657 10.898 10.992 1 97.81 124 PHE A O 1
ATOM 915 N N . VAL A 1 125 ? 1.773 11.859 9.289 1 97.19 125 VAL A N 1
ATOM 916 C CA . VAL A 1 125 ? 2.285 12.969 10.094 1 97.19 125 VAL A CA 1
ATOM 917 C C . VAL A 1 125 ? 1.93 14.297 9.422 1 97.19 125 VAL A C 1
ATOM 919 O O . VAL A 1 125 ? 2.18 14.484 8.227 1 97.19 125 VAL A O 1
ATOM 922 N N . ALA A 1 126 ? 1.382 15.18 10.188 1 96.88 126 ALA A N 1
ATOM 923 C CA . ALA A 1 126 ? 1.048 16.516 9.688 1 96.88 126 ALA A CA 1
ATOM 924 C C . ALA A 1 126 ? 2.301 17.375 9.539 1 96.88 126 ALA A C 1
ATOM 926 O O . ALA A 1 126 ? 3.186 17.344 10.398 1 96.88 126 ALA A O 1
ATOM 927 N N . ILE A 1 127 ? 2.287 18.141 8.445 1 94.12 127 ILE A N 1
ATOM 928 C CA . ILE A 1 127 ? 3.492 18.922 8.227 1 94.12 127 ILE A CA 1
ATOM 929 C C . ILE A 1 127 ? 3.109 20.359 7.867 1 94.12 127 ILE A C 1
ATOM 931 O O . ILE A 1 127 ? 2.016 20.609 7.352 1 94.12 127 ILE A O 1
ATOM 935 N N . ASP A 1 128 ? 4.039 21.297 8.18 1 92.75 128 ASP A N 1
ATOM 936 C CA . ASP A 1 128 ? 3.854 22.672 7.773 1 92.75 128 ASP A CA 1
ATOM 937 C C . ASP A 1 128 ? 4.488 22.938 6.41 1 92.75 128 ASP A C 1
ATOM 939 O O . ASP A 1 128 ? 4.867 22 5.703 1 92.75 128 ASP A O 1
ATOM 943 N N . GLY A 1 129 ? 4.492 24.156 6 1 88.19 129 GLY A N 1
ATOM 944 C CA . GLY A 1 129 ? 4.98 24.547 4.684 1 88.19 129 GLY A CA 1
ATOM 945 C C . GLY A 1 129 ? 6.453 24.234 4.48 1 88.19 129 GLY A C 1
ATOM 946 O O . GLY A 1 129 ? 6.938 24.219 3.35 1 88.19 129 GLY A O 1
ATOM 947 N N . GLN A 1 130 ? 7.125 24.016 5.598 1 88.25 130 GLN A N 1
ATOM 948 C CA . GLN A 1 130 ? 8.547 23.719 5.52 1 88.25 130 GLN A CA 1
ATOM 949 C C . GLN A 1 130 ? 8.812 22.219 5.668 1 88.25 130 GLN A C 1
ATOM 951 O O . GLN A 1 130 ? 9.961 21.797 5.766 1 88.25 130 GLN A O 1
ATOM 956 N N . GLY A 1 131 ? 7.773 21.453 5.809 1 87.62 131 GLY A N 1
ATOM 957 C CA . GLY A 1 131 ? 7.902 20 5.898 1 87.62 131 GLY A CA 1
ATOM 958 C C . GLY A 1 131 ? 8.164 19.516 7.312 1 87.62 131 GLY A C 1
ATOM 959 O O . GLY A 1 131 ? 8.57 18.375 7.516 1 87.62 131 GLY A O 1
ATOM 960 N N . ARG A 1 132 ? 7.922 20.5 8.242 1 92.69 132 ARG A N 1
ATOM 961 C CA . ARG A 1 132 ? 8.141 20.109 9.633 1 92.69 132 ARG A CA 1
ATOM 962 C C . ARG A 1 132 ? 6.844 19.625 10.273 1 92.69 132 ARG A C 1
ATOM 964 O O . ARG A 1 132 ? 5.773 20.172 10.023 1 92.69 132 ARG A O 1
ATOM 971 N N . PRO A 1 133 ? 7.035 18.609 11.156 1 95.81 133 PRO A N 1
ATOM 972 C CA . PRO A 1 133 ? 5.832 18.125 11.836 1 95.81 133 PRO A CA 1
ATOM 973 C C . PRO A 1 133 ? 5.152 19.219 12.672 1 95.81 133 PRO A C 1
ATOM 975 O O . PRO A 1 133 ? 5.828 20.031 13.289 1 95.81 133 PRO A O 1
ATOM 978 N N . VAL A 1 134 ? 3.848 19.203 12.672 1 96.25 134 VAL A N 1
ATOM 979 C CA . VAL A 1 134 ? 3.088 20.172 13.453 1 96.25 134 VAL A CA 1
ATOM 980 C C . VAL A 1 134 ? 2.053 19.453 14.312 1 96.25 134 VAL A C 1
ATOM 982 O O . VAL A 1 134 ? 1.585 18.359 13.945 1 96.25 134 VAL A O 1
ATOM 985 N N . GLU A 1 135 ? 1.695 20.094 15.383 1 96.69 135 GLU A N 1
ATOM 986 C CA . GLU A 1 135 ? 0.687 19.531 16.281 1 96.69 135 GLU A CA 1
ATOM 987 C C . GLU A 1 135 ? -0.683 19.484 15.609 1 96.69 135 GLU A C 1
ATOM 989 O O . GLU A 1 135 ? -1.011 20.359 14.797 1 96.69 135 GLU A O 1
ATOM 994 N N . VAL A 1 136 ? -1.415 18.453 16 1 96.81 136 VAL A N 1
ATOM 995 C CA . VAL A 1 136 ? -2.752 18.297 15.445 1 96.81 136 VAL A CA 1
ATOM 996 C C . VAL A 1 136 ? -3.781 18.234 16.562 1 96.81 136 VAL A C 1
ATOM 998 O O . VAL A 1 136 ? -3.443 17.922 17.719 1 96.81 136 VAL A O 1
ATOM 1001 N N . PRO A 1 137 ? -5.027 18.641 16.266 1 95.31 137 PRO A N 1
ATOM 1002 C CA . PRO A 1 137 ? -6.066 18.547 17.297 1 95.31 137 PRO A CA 1
ATOM 1003 C C . PRO A 1 137 ? -6.238 17.125 17.812 1 95.31 137 PRO A C 1
ATOM 1005 O O . PRO A 1 137 ? -5.988 16.156 17.094 1 95.31 137 PRO A O 1
ATOM 1008 N N . ARG A 1 138 ? -6.648 17.062 18.969 1 93.81 138 ARG A N 1
ATOM 1009 C CA . ARG A 1 138 ? -6.953 15.75 19.531 1 93.81 138 ARG A CA 1
ATOM 1010 C C . ARG A 1 138 ? -8.195 15.148 18.875 1 93.81 138 ARG A C 1
ATOM 1012 O O . ARG A 1 138 ? -8.969 15.859 18.234 1 93.81 138 ARG A O 1
ATOM 1019 N N . LEU A 1 139 ? -8.25 13.875 18.969 1 92.5 139 LEU A N 1
ATOM 1020 C CA . LEU A 1 139 ? -9.422 13.164 18.453 1 92.5 139 LEU A CA 1
ATOM 1021 C C . LEU A 1 139 ? -10.445 12.945 19.562 1 92.5 139 LEU A C 1
ATOM 1023 O O . LEU A 1 139 ? -10.125 12.391 20.609 1 92.5 139 LEU A O 1
ATOM 1027 N N . ALA A 1 140 ? -11.594 13.422 19.281 1 89.69 140 ALA A N 1
ATOM 1028 C CA . ALA A 1 140 ? -12.68 13.141 20.203 1 89.69 140 ALA A CA 1
ATOM 1029 C C . ALA A 1 140 ? -13.125 11.68 20.109 1 89.69 140 ALA A C 1
ATOM 1031 O O . ALA A 1 140 ? -12.969 11.047 19.062 1 89.69 140 ALA A O 1
ATOM 1032 N N . PRO A 1 141 ? -13.453 11.109 21.266 1 74.69 141 PRO A N 1
ATOM 1033 C CA . PRO A 1 141 ? -13.891 9.719 21.172 1 74.69 141 PRO A CA 1
ATOM 1034 C C . PRO A 1 141 ? -14.883 9.484 20.047 1 74.69 141 PRO A C 1
ATOM 1036 O O . PRO A 1 141 ? -15.742 10.336 19.781 1 74.69 141 PRO A O 1
ATOM 1039 N N . ALA A 1 142 ? -14.391 8.812 19 1 63.31 142 ALA A N 1
ATOM 1040 C CA . ALA A 1 142 ? -15.195 8.633 17.797 1 63.31 142 ALA A CA 1
ATOM 1041 C C . ALA A 1 142 ? -15.977 7.32 17.844 1 63.31 142 ALA A C 1
ATOM 1043 O O . ALA A 1 142 ? -15.664 6.43 18.641 1 63.31 142 ALA A O 1
ATOM 1044 N N . ASP A 1 143 ? -17.188 7.41 17.125 1 64.5 143 ASP A N 1
ATOM 1045 C CA . ASP A 1 143 ? -17.969 6.207 16.891 1 64.5 143 ASP A CA 1
ATOM 1046 C C . ASP A 1 143 ? -17.25 5.266 15.922 1 64.5 143 ASP A C 1
ATOM 1048 O O . ASP A 1 143 ? -17.188 5.531 14.719 1 64.5 143 ASP A O 1
ATOM 1052 N N . VAL A 1 144 ? -16.469 4.344 16.422 1 64.62 144 VAL A N 1
ATOM 1053 C CA . VAL A 1 144 ? -15.734 3.365 15.633 1 64.62 144 VAL A CA 1
ATOM 1054 C C . VAL A 1 144 ? -16.703 2.518 14.82 1 64.62 144 VAL A C 1
ATOM 1056 O O . VAL A 1 144 ? -16.312 1.845 13.867 1 64.62 144 VAL A O 1
ATOM 1059 N N . GLU A 1 145 ? -18 2.76 14.984 1 72.88 145 GLU A N 1
ATOM 1060 C CA . GLU A 1 145 ? -19.016 1.908 14.391 1 72.88 145 GLU A CA 1
ATOM 1061 C C . GLU A 1 145 ? -19.172 2.18 12.898 1 72.88 145 GLU A C 1
ATOM 1063 O O . GLU A 1 145 ? -19.547 1.29 12.133 1 72.88 145 GLU A O 1
ATOM 1068 N N . TRP A 1 146 ? -18.734 3.262 12.539 1 83.75 146 TRP A N 1
ATOM 1069 C CA . TRP A 1 146 ? -18.969 3.648 11.148 1 83.75 146 TRP A CA 1
ATOM 1070 C C . TRP A 1 146 ? -18.266 2.691 10.195 1 83.75 146 TRP A C 1
ATOM 1072 O O . TRP A 1 146 ? -18.859 2.244 9.211 1 83.75 146 TRP A O 1
ATOM 1082 N N . LEU A 1 147 ? -17.094 2.297 10.453 1 84.88 147 LEU A N 1
ATOM 1083 C CA . LEU A 1 147 ? -16.359 1.376 9.602 1 84.88 147 LEU A CA 1
ATOM 1084 C C . LEU A 1 147 ? -16.797 -0.063 9.828 1 84.88 147 LEU A C 1
ATOM 1086 O O . LEU A 1 147 ? -16.844 -0.864 8.891 1 84.88 147 LEU A O 1
ATOM 1090 N N . ALA A 1 148 ? -17.062 -0.325 11.078 1 79.06 148 ALA A N 1
ATOM 1091 C CA . ALA A 1 148 ? -17.453 -1.686 11.438 1 79.06 148 ALA A CA 1
ATOM 1092 C C . ALA A 1 148 ? -18.703 -2.121 10.688 1 79.06 148 ALA A C 1
ATOM 1094 O O . ALA A 1 148 ? -18.828 -3.279 10.281 1 79.06 148 ALA A O 1
ATOM 1095 N N . GLU A 1 149 ? -19.531 -1.223 10.484 1 72.75 149 GLU A N 1
ATOM 1096 C CA . GLU A 1 149 ? -20.766 -1.515 9.766 1 72.75 149 GLU A CA 1
ATOM 1097 C C . GLU A 1 149 ? -20.484 -1.903 8.32 1 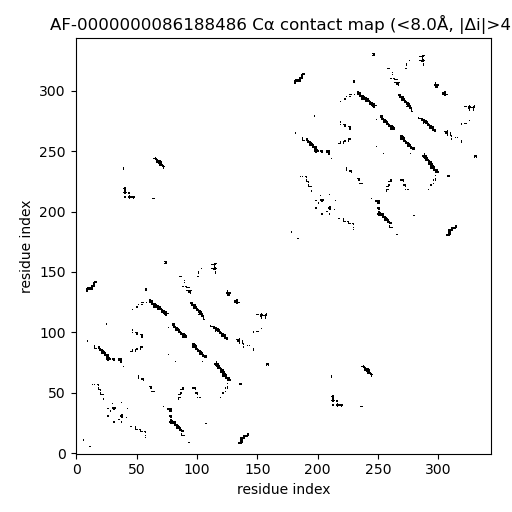72.75 149 GLU A C 1
ATOM 1099 O O . GLU A 1 149 ? -21.109 -2.82 7.785 1 72.75 149 GLU A O 1
ATOM 1104 N N . THR A 1 150 ? -19.594 -1.279 7.742 1 78.81 150 THR A N 1
ATOM 1105 C CA . THR A 1 150 ? -19.234 -1.573 6.363 1 78.81 150 THR A CA 1
ATOM 1106 C C . THR A 1 150 ? -18.578 -2.949 6.262 1 78.81 150 THR A C 1
ATOM 1108 O O . THR A 1 150 ? -18.828 -3.697 5.316 1 78.81 150 THR A O 1
ATOM 1111 N N . VAL A 1 151 ? -17.797 -3.289 7.262 1 79 151 VAL A N 1
ATOM 1112 C CA . VAL A 1 151 ? -17.109 -4.574 7.289 1 79 151 VAL A CA 1
ATOM 1113 C C . VAL A 1 151 ? -18.125 -5.703 7.434 1 79 151 VAL A C 1
ATOM 1115 O O . VAL A 1 151 ? -18.047 -6.707 6.719 1 79 151 VAL A O 1
ATOM 1118 N N . THR A 1 152 ? -19.016 -5.457 8.273 1 75.5 152 THR A N 1
ATOM 1119 C CA . THR A 1 152 ? -20.031 -6.473 8.523 1 75.5 152 THR A CA 1
ATOM 1120 C C . THR A 1 152 ? -20.906 -6.676 7.285 1 75.5 152 THR A C 1
ATOM 1122 O O . THR A 1 152 ? -21.188 -7.812 6.898 1 75.5 152 THR A O 1
ATOM 1125 N N . GLU A 1 153 ? -21.25 -5.676 6.645 1 71.25 153 GLU A N 1
ATOM 1126 C CA . GLU A 1 153 ? -22.094 -5.746 5.461 1 71.25 153 GLU A CA 1
ATOM 1127 C C . GLU A 1 153 ? -21.359 -6.379 4.285 1 71.25 153 GLU A C 1
ATOM 1129 O O . GLU A 1 153 ? -21.938 -7.195 3.555 1 71.25 153 GLU A O 1
ATOM 1134 N N . GLY A 1 154 ? -20.109 -6.062 4.18 1 76 154 GLY A N 1
ATOM 1135 C CA . GLY A 1 154 ? -19.328 -6.551 3.051 1 76 154 GLY A CA 1
ATOM 1136 C C . GLY A 1 154 ? -18.812 -7.957 3.252 1 76 154 GLY A C 1
ATOM 1137 O O . GLY A 1 154 ? -18.594 -8.695 2.285 1 76 154 GLY A O 1
ATOM 1138 N N . ALA A 1 155 ? -18.5 -8.305 4.5 1 72.94 155 ALA A N 1
ATOM 1139 C CA . ALA A 1 155 ? -17.953 -9.625 4.82 1 72.94 155 ALA A CA 1
ATOM 1140 C C . ALA A 1 155 ? -19.016 -10.711 4.621 1 72.94 155 ALA A C 1
ATOM 1142 O O . ALA A 1 155 ? -18.688 -11.844 4.273 1 72.94 155 ALA A O 1
ATOM 1143 N N . ALA A 1 156 ? -20.172 -10.328 4.852 1 65 156 ALA A N 1
ATOM 1144 C CA . ALA A 1 156 ? -21.25 -11.289 4.719 1 65 156 ALA A CA 1
ATOM 1145 C C . ALA A 1 156 ? -21.344 -11.82 3.293 1 65 156 ALA A C 1
ATOM 1147 O O . ALA A 1 156 ? -21.906 -12.898 3.059 1 65 156 ALA A O 1
ATOM 1148 N N . THR A 1 157 ? -20.625 -11.156 2.436 1 60.47 157 THR A N 1
ATOM 1149 C CA . THR A 1 157 ? -20.719 -11.555 1.036 1 60.47 157 THR A CA 1
ATOM 1150 C C . THR A 1 157 ? -19.375 -12.078 0.53 1 60.47 157 THR A C 1
ATOM 1152 O O . THR A 1 157 ? -19.297 -12.641 -0.563 1 60.47 157 THR A O 1
ATOM 115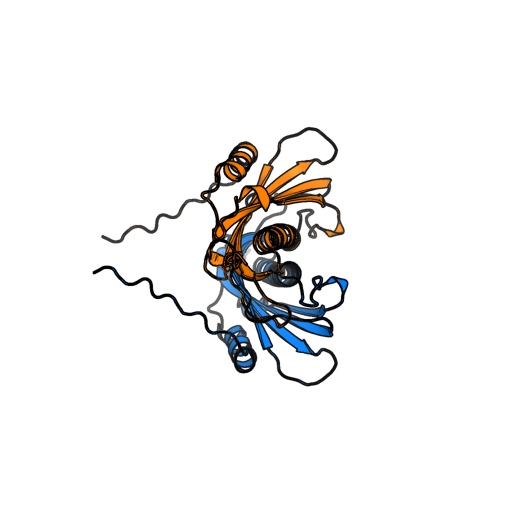5 N N . ALA A 1 158 ? -18.312 -11.867 1.375 1 56.41 158 ALA A N 1
ATOM 1156 C CA . ALA A 1 158 ? -16.969 -12.258 0.944 1 56.41 158 ALA A CA 1
ATOM 1157 C C . ALA A 1 158 ? -16.75 -13.758 1.136 1 56.41 158 ALA A C 1
ATOM 1159 O O . ALA A 1 158 ? -17.047 -14.305 2.199 1 56.41 158 ALA A O 1
ATOM 1160 N N . THR A 1 159 ? -16.75 -14.562 0.165 1 43.72 159 THR A N 1
ATOM 1161 C CA . THR A 1 159 ? -16.406 -15.969 0.273 1 43.72 159 THR A CA 1
ATOM 1162 C C . THR A 1 159 ? -14.906 -16.141 0.544 1 43.72 159 THR A C 1
ATOM 1164 O O . THR A 1 159 ? -14.094 -16.062 -0.377 1 43.72 159 THR A O 1
ATOM 1167 N N . PHE A 1 160 ? -14.398 -15.594 1.562 1 43.5 160 PHE A N 1
ATOM 1168 C CA . PHE A 1 160 ? -12.977 -15.57 1.886 1 43.5 160 PHE A CA 1
ATOM 1169 C C . PHE A 1 160 ? -12.484 -16.969 2.266 1 43.5 160 PHE A C 1
ATOM 1171 O O . PHE A 1 160 ? -13.219 -17.734 2.887 1 43.5 160 PHE A O 1
ATOM 1178 N N . VAL A 1 161 ? -11.484 -17.484 1.656 1 39.72 161 VAL A N 1
ATOM 1179 C CA . VAL A 1 161 ? -10.758 -18.594 2.264 1 39.72 161 VAL A CA 1
ATOM 1180 C C . VAL A 1 161 ? -10.281 -18.188 3.662 1 39.72 161 VAL A C 1
ATOM 1182 O O . VAL A 1 161 ? -9.609 -17.172 3.832 1 39.72 161 VAL A O 1
ATOM 1185 N N . PRO A 1 162 ? -10.812 -18.688 4.629 1 36.28 162 PRO A N 1
ATOM 1186 C CA . PRO A 1 162 ? -10.539 -18.359 6.027 1 36.28 162 PRO A CA 1
ATOM 1187 C C . PRO A 1 162 ? -9.055 -18.359 6.355 1 36.28 162 PRO A C 1
ATOM 1189 O O . PRO A 1 162 ? -8.305 -19.203 5.855 1 36.28 162 PRO A O 1
ATOM 1192 N N . ARG A 1 163 ? -8.438 -17.234 6.84 1 38.72 163 ARG A N 1
ATOM 1193 C CA . ARG A 1 163 ? -7.172 -17.156 7.562 1 38.72 163 ARG A CA 1
ATOM 1194 C C . ARG A 1 163 ? -7.051 -18.266 8.594 1 38.72 163 ARG A C 1
ATOM 1196 O O . ARG A 1 163 ? -7.906 -18.406 9.469 1 38.72 163 ARG A O 1
ATOM 1203 N N . GLU A 1 164 ? -6.426 -19.312 8.281 1 34 164 GLU A N 1
ATOM 1204 C CA . GLU A 1 164 ? -6.078 -20 9.516 1 34 164 GLU A CA 1
ATOM 1205 C C . GLU A 1 164 ? -5.332 -19.094 10.484 1 34 164 GLU A C 1
ATOM 1207 O O . GLU A 1 164 ? -4.32 -18.484 10.117 1 34 164 GLU A O 1
ATOM 1212 N N . THR A 1 165 ? -5.992 -18.344 11.297 1 34.5 165 THR A N 1
ATOM 1213 C CA . THR A 1 165 ? -5.375 -17.656 12.43 1 34.5 165 THR A CA 1
ATOM 1214 C C . THR A 1 165 ? -4.234 -18.484 13.008 1 34.5 165 THR A C 1
ATOM 1216 O O . THR A 1 165 ? -4.461 -19.562 13.547 1 34.5 165 THR A O 1
ATOM 1219 N N . GLY A 1 166 ? -3.178 -18.672 12.422 1 32.88 166 GLY A N 1
ATOM 1220 C CA . GLY A 1 166 ? -2.098 -19.391 13.078 1 32.88 166 GLY A CA 1
ATOM 1221 C C . GLY A 1 166 ? -1.792 -18.875 14.469 1 32.88 166 GLY A C 1
ATOM 1222 O O . GLY A 1 166 ? -1.328 -17.734 14.633 1 32.88 166 GLY A O 1
ATOM 1223 N N . GLN A 1 167 ? -2.525 -19.312 15.445 1 33.69 167 GLN A N 1
ATOM 1224 C CA . GLN A 1 167 ? -2.104 -19.281 16.844 1 33.69 167 GLN A CA 1
ATOM 1225 C C . GLN A 1 167 ? -0.673 -19.781 17 1 33.69 167 GLN A C 1
ATOM 1227 O O . GLN A 1 167 ? -0.378 -20.938 16.672 1 33.69 167 GLN A O 1
ATOM 1232 N N . ARG A 1 168 ? 0.361 -18.969 17 1 36.22 168 ARG A N 1
ATOM 1233 C CA . ARG A 1 168 ? 1.634 -19.453 17.531 1 36.22 168 ARG A CA 1
ATOM 1234 C C . ARG A 1 168 ? 1.425 -20.25 18.812 1 36.22 168 ARG A C 1
ATOM 1236 O O . ARG A 1 168 ? 0.771 -19.781 19.734 1 36.22 168 ARG A O 1
ATOM 1243 N N . PRO A 1 169 ? 1.603 -21.562 18.688 1 34.06 169 PRO A N 1
ATOM 1244 C CA . PRO A 1 169 ? 1.582 -22.281 19.969 1 34.06 169 PRO A CA 1
ATOM 1245 C C . PRO A 1 169 ? 2.496 -21.656 21.016 1 34.06 169 PRO A C 1
ATOM 1247 O O . PRO A 1 169 ? 3.588 -21.188 20.688 1 34.06 169 PRO A O 1
ATOM 1250 N N . ARG A 1 170 ? 1.937 -21.109 22.109 1 31.05 170 ARG A N 1
ATOM 1251 C CA . ARG A 1 170 ? 2.648 -20.781 23.344 1 31.05 170 ARG A CA 1
ATOM 1252 C C . ARG A 1 170 ? 3.504 -21.969 23.797 1 31.05 170 ARG A C 1
ATOM 1254 O O . ARG A 1 170 ? 2.996 -23.078 23.969 1 31.05 170 ARG A O 1
ATOM 1261 N N . HIS A 1 171 ? 4.777 -21.953 23.312 1 29.25 171 HIS A N 1
ATOM 1262 C CA . HIS A 1 171 ? 5.645 -22.891 24.031 1 29.25 171 HIS A CA 1
ATOM 1263 C C . HIS A 1 171 ? 5.547 -22.703 25.531 1 29.25 171 HIS A C 1
ATOM 1265 O O . HIS A 1 171 ? 5.82 -21.609 26.047 1 29.25 171 HIS A O 1
ATOM 1271 N N . THR A 1 172 ? 4.656 -23.422 26.172 1 24.39 172 THR A N 1
ATOM 1272 C CA . THR A 1 172 ? 4.953 -23.797 27.547 1 24.39 172 THR A CA 1
ATOM 1273 C C . THR A 1 172 ? 6.285 -24.531 27.641 1 24.39 172 THR A C 1
ATOM 1275 O O . THR A 1 172 ? 6.594 -25.375 26.797 1 24.39 172 THR A O 1
ATOM 1278 N N . MET B 1 1 ? 10.984 -48.062 -20.047 1 34.88 1 MET B N 1
ATOM 1279 C CA . MET B 1 1 ? 10.391 -46.75 -20.234 1 34.88 1 MET B CA 1
ATOM 1280 C C . MET B 1 1 ? 10.469 -45.938 -18.938 1 34.88 1 MET B C 1
ATOM 1282 O O . MET B 1 1 ? 9.961 -46.375 -17.906 1 34.88 1 MET B O 1
ATOM 1286 N N . THR B 1 2 ? 11.609 -45.281 -18.531 1 37.91 2 THR B N 1
ATOM 1287 C CA . THR B 1 2 ? 12.031 -44.594 -17.312 1 37.91 2 THR B CA 1
ATOM 1288 C C . THR B 1 2 ? 11.031 -43.5 -16.938 1 37.91 2 THR B C 1
ATOM 1290 O O . THR B 1 2 ? 10.711 -42.625 -17.75 1 37.91 2 THR B O 1
ATOM 1293 N N . THR B 1 3 ? 9.898 -43.812 -16.281 1 42.12 3 THR B N 1
ATOM 1294 C CA . THR B 1 3 ? 8.922 -42.875 -15.773 1 42.12 3 THR B CA 1
ATOM 1295 C C . THR B 1 3 ? 9.609 -41.625 -15.242 1 42.12 3 THR B C 1
ATOM 1297 O O . THR B 1 3 ? 10.359 -41.688 -14.273 1 42.12 3 THR B O 1
ATOM 1300 N N . SER B 1 4 ? 10.219 -40.719 -15.992 1 44.97 4 SER B N 1
ATOM 1301 C CA . SER B 1 4 ? 10.766 -39.406 -15.641 1 44.97 4 SER B CA 1
ATOM 1302 C C . SER B 1 4 ? 9.93 -38.75 -14.562 1 44.97 4 SER B C 1
ATOM 1304 O O . SER B 1 4 ? 8.734 -38.5 -14.75 1 44.97 4 SER B O 1
ATOM 1306 N N . GLU B 1 5 ? 10 -39.062 -13.312 1 46.56 5 GLU B N 1
ATOM 1307 C CA . GLU B 1 5 ? 9.328 -38.562 -12.102 1 46.56 5 GLU B CA 1
ATOM 1308 C C . GLU B 1 5 ? 9.211 -37.062 -12.109 1 46.56 5 GLU B C 1
ATOM 1310 O O . GLU B 1 5 ? 10.227 -36.344 -12.062 1 46.56 5 GLU B O 1
ATOM 1315 N N . LEU B 1 6 ? 8.359 -36.469 -12.93 1 55.41 6 LEU B N 1
ATOM 1316 C CA . LEU B 1 6 ? 8.016 -35.062 -12.922 1 55.41 6 LEU B CA 1
ATOM 1317 C C . LEU B 1 6 ? 8.047 -34.5 -11.5 1 55.41 6 LEU B C 1
ATOM 1319 O O . LEU B 1 6 ? 7.359 -35 -10.617 1 55.41 6 LEU B O 1
ATOM 1323 N N . LEU B 1 7 ? 9.18 -34.062 -11.125 1 64.25 7 LEU B N 1
ATOM 1324 C CA . LEU B 1 7 ? 9.344 -33.438 -9.805 1 64.25 7 LEU B CA 1
ATOM 1325 C C . LEU B 1 7 ? 8.156 -32.562 -9.469 1 64.25 7 LEU B C 1
ATOM 1327 O O . LEU B 1 7 ? 7.66 -31.828 -10.328 1 64.25 7 LEU B O 1
ATOM 1331 N N . ARG B 1 8 ? 7.633 -32.969 -8.398 1 77 8 ARG B N 1
ATOM 1332 C CA . ARG B 1 8 ? 6.598 -32.062 -7.871 1 77 8 ARG B CA 1
ATOM 1333 C C . ARG B 1 8 ? 7.137 -30.656 -7.668 1 77 8 ARG B C 1
ATOM 1335 O O . ARG B 1 8 ? 8.312 -30.484 -7.344 1 77 8 ARG B O 1
ATOM 1342 N N . VAL B 1 9 ? 6.453 -29.719 -7.988 1 84.06 9 VAL B N 1
ATOM 1343 C CA . VAL B 1 9 ? 6.824 -28.328 -7.836 1 84.06 9 VAL B CA 1
ATOM 1344 C C . VAL B 1 9 ? 7.414 -28.094 -6.445 1 84.06 9 VAL B C 1
ATOM 1346 O O . VAL B 1 9 ? 8.367 -27.328 -6.285 1 84.06 9 VAL B O 1
ATOM 1349 N N . SER B 1 10 ? 6.852 -28.812 -5.473 1 77.25 10 SER B N 1
ATOM 1350 C CA . SER B 1 10 ? 7.297 -28.641 -4.09 1 77.25 10 SER B CA 1
ATOM 1351 C C . SER B 1 10 ? 8.711 -29.188 -3.898 1 77.25 10 SER B C 1
ATOM 1353 O O . SER B 1 10 ? 9.352 -28.922 -2.877 1 77.25 10 SER B O 1
ATOM 1355 N N . GLU B 1 11 ? 9.172 -29.891 -4.84 1 84.19 11 GLU B N 1
ATOM 1356 C CA . GLU B 1 11 ? 10.5 -30.484 -4.738 1 84.19 11 GLU B CA 1
ATOM 1357 C C . GLU B 1 11 ? 11.547 -29.594 -5.414 1 84.19 11 GLU B C 1
ATOM 1359 O O . GLU B 1 11 ? 12.75 -29.828 -5.262 1 84.19 11 GLU B O 1
ATOM 1364 N N . LEU B 1 12 ? 11 -28.75 -6.027 1 87.06 12 LEU B N 1
ATOM 1365 C CA . LEU B 1 12 ? 11.906 -27.828 -6.703 1 87.06 12 LEU B CA 1
ATOM 1366 C C . LEU B 1 12 ? 12.32 -26.688 -5.766 1 87.06 12 LEU B C 1
ATOM 1368 O O . LEU B 1 12 ? 11.539 -26.266 -4.914 1 87.06 12 LEU B O 1
ATOM 1372 N N . SER B 1 13 ? 13.602 -26.359 -5.836 1 89.25 13 SER B N 1
ATOM 1373 C CA . SER B 1 13 ? 14.141 -25.203 -5.113 1 89.25 13 SER B CA 1
ATOM 1374 C C . SER B 1 13 ? 14.734 -24.188 -6.074 1 89.25 13 SER B C 1
ATOM 1376 O O . SER B 1 13 ? 15.578 -24.516 -6.91 1 89.25 13 SER B O 1
ATOM 1378 N N . VAL B 1 14 ? 14.281 -23.016 -6.012 1 89.88 14 VAL B N 1
ATOM 1379 C CA . VAL B 1 14 ? 14.695 -21.953 -6.926 1 89.88 14 VAL B CA 1
ATOM 1380 C C . VAL B 1 14 ? 15.422 -20.859 -6.152 1 89.88 14 VAL B C 1
ATOM 1382 O O . VAL B 1 14 ? 14.977 -20.438 -5.082 1 89.88 14 VAL B O 1
ATOM 1385 N N . ASP B 1 15 ? 16.562 -20.438 -6.754 1 90.06 15 ASP B N 1
ATOM 1386 C CA . ASP B 1 15 ? 17.312 -19.344 -6.152 1 90.06 15 ASP B CA 1
ATOM 1387 C C . ASP B 1 15 ? 16.547 -18.031 -6.23 1 90.06 15 ASP B C 1
ATOM 1389 O O . ASP B 1 15 ? 15.945 -17.719 -7.262 1 90.06 15 ASP B O 1
ATOM 1393 N N . ALA B 1 16 ? 16.625 -17.266 -5.09 1 90.12 16 ALA B N 1
ATOM 1394 C CA . ALA B 1 16 ? 15.914 -16 -5.039 1 90.12 16 ALA B CA 1
ATOM 1395 C C . ALA B 1 16 ? 16.391 -15.062 -6.141 1 90.12 16 ALA B C 1
ATOM 1397 O O . ALA B 1 16 ? 15.625 -14.227 -6.629 1 90.12 16 ALA B O 1
ATOM 1398 N N . ALA B 1 17 ? 17.594 -15.156 -6.504 1 90.5 17 ALA B N 1
ATOM 1399 C CA . ALA B 1 17 ? 18.188 -14.266 -7.488 1 90.5 17 ALA B CA 1
ATOM 1400 C C . ALA B 1 17 ? 17.484 -14.367 -8.836 1 90.5 17 ALA B C 1
ATOM 1402 O O . ALA B 1 17 ? 17.438 -13.398 -9.594 1 90.5 17 ALA B O 1
ATOM 1403 N N . VAL B 1 18 ? 16.922 -15.5 -9.094 1 90.56 18 VAL B N 1
ATOM 1404 C CA . VAL B 1 18 ? 16.312 -15.758 -10.398 1 90.56 18 VAL B CA 1
ATOM 1405 C C . VAL B 1 18 ? 15.039 -14.93 -10.555 1 90.56 18 VAL B C 1
ATOM 1407 O O . VAL B 1 18 ? 14.68 -14.547 -11.664 1 90.56 18 VAL B O 1
ATOM 1410 N N . SER B 1 19 ? 14.414 -14.602 -9.422 1 94.69 19 SER B N 1
ATOM 1411 C CA . SER B 1 19 ? 13.109 -13.953 -9.531 1 94.69 19 SER B CA 1
ATOM 1412 C C . SER B 1 19 ? 13.188 -12.484 -9.125 1 94.69 19 SER B C 1
ATOM 1414 O O . SER B 1 19 ? 12.164 -11.805 -9.07 1 94.69 19 SER B O 1
ATOM 1416 N N . ARG B 1 20 ? 14.375 -12 -8.875 1 94.81 20 ARG B N 1
ATOM 1417 C CA . ARG B 1 20 ? 14.531 -10.602 -8.484 1 94.81 20 ARG B CA 1
ATOM 1418 C C . ARG B 1 20 ? 14.008 -9.672 -9.578 1 94.81 20 ARG B C 1
ATOM 1420 O O . ARG B 1 20 ? 14.195 -9.938 -10.766 1 94.81 20 ARG B O 1
ATOM 1427 N N . VAL B 1 21 ? 13.461 -8.508 -9.102 1 96.81 21 VAL B N 1
ATOM 1428 C CA . VAL B 1 21 ? 12.914 -7.543 -10.047 1 96.81 21 VAL B CA 1
ATOM 1429 C C . VAL B 1 21 ? 13.312 -6.129 -9.633 1 96.81 21 VAL B C 1
ATOM 1431 O O . VAL B 1 21 ? 13.289 -5.797 -8.445 1 96.81 21 VAL B O 1
ATOM 1434 N N . VAL B 1 22 ? 13.633 -5.328 -10.609 1 97.44 22 VAL B N 1
ATOM 1435 C CA . VAL B 1 22 ? 13.805 -3.891 -10.43 1 97.44 22 VAL B CA 1
ATOM 1436 C C . VAL B 1 22 ? 12.891 -3.137 -11.398 1 97.44 22 VAL B C 1
ATOM 1438 O O . VAL B 1 22 ? 12.93 -3.371 -12.602 1 97.44 22 VAL B O 1
ATOM 1441 N N . LEU B 1 23 ? 12.07 -2.32 -10.883 1 97.62 23 LEU B N 1
ATOM 1442 C CA . LEU B 1 23 ? 11.289 -1.368 -11.672 1 97.62 23 LEU B CA 1
ATOM 1443 C C . LEU B 1 23 ? 11.68 0.066 -11.328 1 97.62 23 LEU B C 1
ATOM 1445 O O . LEU B 1 23 ? 11.898 0.393 -10.156 1 97.62 23 LEU B O 1
ATOM 1449 N N . ALA B 1 24 ? 11.773 0.893 -12.344 1 98.06 24 ALA B N 1
ATOM 1450 C CA . ALA B 1 24 ? 12.148 2.287 -12.141 1 98.06 24 ALA B CA 1
ATOM 1451 C C . ALA B 1 24 ? 11.344 3.217 -13.039 1 98.06 24 ALA B C 1
ATOM 1453 O O . ALA B 1 24 ? 11.031 2.865 -14.18 1 98.06 24 ALA B O 1
ATOM 1454 N N . ARG B 1 25 ? 11.047 4.359 -12.492 1 97.5 25 ARG B N 1
ATOM 1455 C CA . ARG B 1 25 ? 10.273 5.352 -13.227 1 97.5 25 ARG B CA 1
ATOM 1456 C C . ARG B 1 25 ? 10.664 6.77 -12.82 1 97.5 25 ARG B C 1
ATOM 1458 O O . ARG B 1 25 ? 10.953 7.02 -11.648 1 97.5 25 ARG B O 1
ATOM 1465 N N . VAL B 1 26 ? 10.641 7.664 -13.812 1 97.38 26 VAL B N 1
ATOM 1466 C CA . VAL B 1 26 ? 10.805 9.086 -13.508 1 97.38 26 VAL B CA 1
ATOM 1467 C C . VAL B 1 26 ? 9.469 9.672 -13.07 1 97.38 26 VAL B C 1
ATOM 1469 O O . VAL B 1 26 ? 8.461 9.531 -13.766 1 97.38 26 VAL B O 1
ATOM 1472 N N . MET B 1 27 ? 9.523 10.352 -11.891 1 97.31 27 MET B N 1
ATOM 1473 C CA . MET B 1 27 ? 8.297 10.914 -11.336 1 97.31 27 MET B CA 1
ATOM 1474 C C . MET B 1 27 ? 7.949 12.234 -12.008 1 97.31 27 MET B C 1
ATOM 1476 O O . MET B 1 27 ? 8.812 13.102 -12.18 1 97.31 27 MET B O 1
ATOM 1480 N N . GLY B 1 28 ? 6.672 12.305 -12.383 1 95.75 28 GLY B N 1
ATOM 1481 C CA . GLY B 1 28 ? 6.152 13.547 -12.945 1 95.75 28 GLY B CA 1
ATOM 1482 C C . GLY B 1 28 ? 5.117 14.211 -12.062 1 95.75 28 GLY B C 1
ATOM 1483 O O . GLY B 1 28 ? 4.902 13.797 -10.922 1 95.75 28 GLY B O 1
ATOM 1484 N N . HIS B 1 29 ? 4.492 15.289 -12.594 1 93.69 29 HIS B N 1
ATOM 1485 C CA . HIS B 1 29 ? 3.516 16.062 -11.852 1 93.69 29 HIS B CA 1
ATOM 1486 C C . HIS B 1 29 ? 2.285 15.234 -11.5 1 93.69 29 HIS B C 1
ATOM 1488 O O . HIS B 1 29 ? 1.671 15.438 -10.453 1 93.69 29 HIS B O 1
ATOM 1494 N N . ALA B 1 30 ? 1.958 14.281 -12.367 1 92.19 30 ALA B N 1
ATOM 1495 C CA . ALA B 1 30 ? 0.792 13.43 -12.141 1 92.19 30 ALA B CA 1
ATOM 1496 C C . ALA B 1 30 ? 1.018 12.5 -10.953 1 92.19 30 ALA B C 1
ATOM 1498 O O . ALA B 1 30 ? 0.069 11.906 -10.438 1 92.19 30 ALA B O 1
ATOM 1499 N N . ASP B 1 31 ? 2.248 12.336 -10.539 1 94.44 31 ASP B N 1
ATOM 1500 C CA . ASP B 1 31 ? 2.6 11.406 -9.469 1 94.44 31 ASP B CA 1
ATOM 1501 C C . ASP B 1 31 ? 2.621 12.117 -8.117 1 94.44 31 ASP B C 1
ATOM 1503 O O . ASP B 1 31 ? 2.809 11.477 -7.078 1 94.44 31 ASP B O 1
ATOM 1507 N N . THR B 1 32 ? 2.469 13.414 -8.117 1 90.5 32 THR B N 1
ATOM 1508 C CA . THR B 1 32 ? 2.76 14.172 -6.906 1 90.5 32 THR B CA 1
ATOM 1509 C C . THR B 1 32 ? 1.489 14.812 -6.352 1 90.5 32 THR B C 1
ATOM 1511 O O . THR B 1 32 ? 0.518 15.008 -7.082 1 90.5 32 THR B O 1
ATOM 1514 N N . ASN B 1 33 ? 1.529 15.008 -5.039 1 84.31 33 ASN B N 1
ATOM 1515 C CA . ASN B 1 33 ? 0.455 15.734 -4.371 1 84.31 33 ASN B CA 1
ATOM 1516 C C . ASN B 1 33 ? 0.583 17.234 -4.578 1 84.31 33 ASN B C 1
ATOM 1518 O O . ASN B 1 33 ? 1.39 17.688 -5.391 1 84.31 33 ASN B O 1
ATOM 1522 N N . LEU B 1 34 ? -0.343 17.938 -3.959 1 78.94 34 LEU B N 1
ATOM 1523 C CA . LEU B 1 34 ? -0.414 19.375 -4.156 1 78.94 34 LEU B CA 1
ATOM 1524 C C . LEU B 1 34 ? 0.819 20.062 -3.58 1 78.94 34 LEU B C 1
ATOM 1526 O O . LEU B 1 34 ? 1.082 21.234 -3.883 1 78.94 34 LEU B O 1
ATOM 1530 N N . TYR B 1 35 ? 1.666 19.328 -2.863 1 79.56 35 TYR B N 1
ATOM 1531 C CA . TYR B 1 35 ? 2.83 19.938 -2.221 1 79.56 35 TYR B CA 1
ATOM 1532 C C . TYR B 1 35 ? 4.117 19.531 -2.932 1 79.56 35 TYR B C 1
ATOM 1534 O O . TYR B 1 35 ? 5.211 19.906 -2.512 1 79.56 35 TYR B O 1
ATOM 1542 N N . GLY B 1 36 ? 4.008 18.734 -3.971 1 84.25 36 GLY B N 1
ATOM 1543 C CA . GLY B 1 36 ? 5.148 18.391 -4.801 1 84.25 36 GLY B CA 1
ATOM 1544 C C . GLY B 1 36 ? 5.789 17.062 -4.414 1 84.25 36 GLY B C 1
ATOM 1545 O O . GLY B 1 36 ? 6.738 16.609 -5.055 1 84.25 36 GLY B O 1
ATOM 1546 N N . SER B 1 37 ? 5.332 16.547 -3.387 1 91.38 37 SER B N 1
ATOM 1547 C CA . SER B 1 37 ? 5.848 15.234 -3.029 1 91.38 37 SER B CA 1
ATOM 1548 C C . SER B 1 37 ? 5.074 14.125 -3.738 1 91.38 37 SER B C 1
ATOM 1550 O O . SER B 1 37 ? 3.867 14.25 -3.959 1 91.38 37 SER B O 1
ATOM 1552 N N . VAL B 1 38 ? 5.82 13.094 -4.098 1 95.12 38 VAL B N 1
ATOM 1553 C CA . VAL B 1 38 ? 5.184 11.938 -4.719 1 95.12 38 VAL B CA 1
ATOM 1554 C C . VAL B 1 38 ? 4.18 11.32 -3.75 1 95.12 38 VAL B C 1
ATOM 1556 O O . VAL B 1 38 ? 4.477 11.156 -2.564 1 95.12 38 VAL B O 1
ATOM 1559 N N . HIS B 1 39 ? 3.027 10.992 -4.281 1 94.38 39 HIS B N 1
ATOM 1560 C CA . HIS B 1 39 ? 2.002 10.359 -3.463 1 94.38 39 HIS B CA 1
ATOM 1561 C C . HIS B 1 39 ? 2.48 9.016 -2.92 1 94.38 39 HIS B C 1
ATOM 1563 O O . HIS B 1 39 ? 3.098 8.234 -3.646 1 94.38 39 HIS B O 1
ATOM 1569 N N . GLY B 1 40 ? 2.1 8.727 -1.611 1 95.88 40 GLY B N 1
ATOM 1570 C CA . GLY B 1 40 ? 2.389 7.406 -1.071 1 95.88 40 GLY B CA 1
ATOM 1571 C C . GLY B 1 40 ? 1.79 6.281 -1.893 1 95.88 40 GLY B C 1
ATOM 1572 O O . GLY B 1 40 ? 2.387 5.211 -2.016 1 95.88 40 GLY B O 1
ATOM 1573 N N . GLY B 1 41 ? 0.664 6.531 -2.404 1 96.06 41 GLY B N 1
ATOM 1574 C CA . GLY B 1 41 ? -0.004 5.543 -3.234 1 96.06 41 GLY B CA 1
ATOM 1575 C C . GLY B 1 41 ? 0.771 5.195 -4.492 1 96.06 41 GLY B C 1
ATOM 1576 O O . GLY B 1 41 ? 0.745 4.051 -4.945 1 96.06 41 GLY B O 1
ATOM 1577 N N . THR B 1 42 ? 1.421 6.199 -5.098 1 96.31 42 THR B N 1
ATOM 1578 C CA . THR B 1 42 ? 2.256 5.973 -6.273 1 96.31 42 THR B CA 1
ATOM 1579 C C . THR B 1 42 ? 3.426 5.055 -5.934 1 96.31 42 THR B C 1
ATOM 1581 O O . THR B 1 42 ? 3.73 4.125 -6.688 1 96.31 42 THR B O 1
ATOM 1584 N N . VAL B 1 43 ? 4.074 5.301 -4.82 1 97.69 43 VAL B N 1
ATOM 1585 C CA . VAL B 1 43 ? 5.18 4.469 -4.363 1 97.69 43 VAL B CA 1
ATOM 1586 C C . VAL B 1 43 ? 4.68 3.057 -4.07 1 97.69 43 VAL B C 1
ATOM 1588 O O . VAL B 1 43 ? 5.305 2.072 -4.473 1 97.69 43 VAL B O 1
ATOM 1591 N N . MET B 1 44 ? 3.549 2.93 -3.4 1 97.75 44 MET B N 1
ATOM 1592 C CA . MET B 1 44 ? 2.963 1.634 -3.07 1 97.75 44 MET B CA 1
ATOM 1593 C C . MET B 1 44 ? 2.637 0.846 -4.336 1 97.75 44 MET B C 1
ATOM 1595 O O . MET B 1 44 ? 2.811 -0.374 -4.375 1 97.75 44 MET B O 1
ATOM 1599 N N . HIS B 1 45 ? 2.152 1.542 -5.301 1 96.56 45 HIS B N 1
ATOM 1600 C CA . HIS B 1 45 ? 1.839 0.893 -6.57 1 96.56 45 HIS B CA 1
ATOM 1601 C C . HIS B 1 45 ? 3.094 0.317 -7.219 1 96.56 45 HIS B C 1
ATOM 1603 O O . HIS B 1 45 ? 3.088 -0.822 -7.691 1 96.56 45 HIS B O 1
ATOM 1609 N N . LEU B 1 46 ? 4.125 1.086 -7.281 1 97.19 46 LEU B N 1
ATOM 1610 C CA . LEU B 1 46 ? 5.391 0.63 -7.84 1 97.19 46 LEU B CA 1
ATOM 1611 C C . LEU B 1 46 ? 5.918 -0.582 -7.082 1 97.19 46 LEU B C 1
ATOM 1613 O O . LEU B 1 46 ? 6.383 -1.547 -7.688 1 97.19 46 LEU B O 1
ATOM 1617 N N . ILE B 1 47 ? 5.801 -0.517 -5.766 1 98.19 47 ILE B N 1
ATOM 1618 C CA . ILE B 1 47 ? 6.211 -1.631 -4.918 1 98.19 47 ILE B CA 1
ATOM 1619 C C . ILE B 1 47 ? 5.398 -2.875 -5.273 1 98.19 47 ILE B C 1
ATOM 1621 O O . ILE B 1 47 ? 5.961 -3.957 -5.461 1 98.19 47 ILE B O 1
ATOM 1625 N N . ASP B 1 48 ? 4.121 -2.727 -5.336 1 97.75 48 ASP B N 1
ATOM 1626 C CA . ASP B 1 48 ? 3.225 -3.84 -5.625 1 97.75 48 ASP B CA 1
ATOM 1627 C C . ASP B 1 48 ? 3.57 -4.488 -6.965 1 97.75 48 ASP B C 1
ATOM 1629 O O . ASP B 1 48 ? 3.584 -5.715 -7.082 1 97.75 48 ASP B O 1
ATOM 1633 N N . GLU B 1 49 ? 3.797 -3.672 -7.938 1 96.25 49 GLU B N 1
ATOM 1634 C CA . GLU B 1 49 ? 4.137 -4.191 -9.258 1 96.25 49 GLU B CA 1
ATOM 1635 C C . GLU B 1 49 ? 5.43 -5 -9.219 1 96.25 49 GLU B C 1
ATOM 1637 O O . GLU B 1 49 ? 5.488 -6.109 -9.75 1 96.25 49 GLU B O 1
ATOM 1642 N N . ALA B 1 50 ? 6.41 -4.457 -8.633 1 97.81 50 ALA B N 1
ATOM 1643 C CA . ALA B 1 50 ? 7.691 -5.152 -8.531 1 97.81 50 ALA B CA 1
ATOM 1644 C C . ALA B 1 50 ? 7.555 -6.449 -7.738 1 97.81 50 ALA B C 1
ATOM 1646 O O . ALA B 1 50 ? 8.086 -7.488 -8.133 1 97.81 50 ALA B O 1
ATOM 1647 N N . ALA B 1 51 ? 6.848 -6.344 -6.652 1 98.06 51 ALA B N 1
ATOM 1648 C CA . ALA B 1 51 ? 6.703 -7.5 -5.77 1 98.06 51 ALA B CA 1
ATOM 1649 C C . ALA B 1 51 ? 5.867 -8.594 -6.434 1 98.06 51 ALA B C 1
ATOM 1651 O O . ALA B 1 51 ? 6.191 -9.773 -6.336 1 98.06 51 ALA B O 1
ATOM 1652 N N . ALA B 1 52 ? 4.809 -8.18 -7.031 1 97.06 52 ALA B N 1
ATOM 1653 C CA . ALA B 1 52 ? 3.961 -9.141 -7.73 1 97.06 52 ALA B CA 1
ATOM 1654 C C . ALA B 1 52 ? 4.742 -9.859 -8.828 1 97.06 52 ALA B C 1
ATOM 1656 O O . ALA B 1 52 ? 4.617 -11.078 -8.984 1 97.06 52 ALA B O 1
ATOM 1657 N N . ALA B 1 53 ? 5.492 -9.125 -9.555 1 96.69 53 ALA B N 1
ATOM 1658 C CA . ALA B 1 53 ? 6.312 -9.727 -10.609 1 96.69 53 ALA B CA 1
ATOM 1659 C C . ALA B 1 53 ? 7.312 -10.719 -10.031 1 96.69 53 ALA B C 1
ATOM 1661 O O . ALA B 1 53 ? 7.52 -11.797 -10.586 1 96.69 53 ALA B O 1
ATOM 1662 N N . THR B 1 54 ? 7.934 -10.375 -8.953 1 97.38 54 THR B N 1
ATOM 1663 C CA . THR B 1 54 ? 8.883 -11.25 -8.281 1 97.38 54 THR B CA 1
ATOM 1664 C C . THR B 1 54 ? 8.219 -12.57 -7.891 1 97.38 54 THR B C 1
ATOM 1666 O O . THR B 1 54 ? 8.75 -13.641 -8.172 1 97.38 54 THR B O 1
ATOM 1669 N N . ALA B 1 55 ? 7.07 -12.469 -7.27 1 97.5 55 ALA B N 1
ATOM 1670 C CA . ALA B 1 55 ? 6.336 -13.656 -6.836 1 97.5 55 ALA B CA 1
ATOM 1671 C C . ALA B 1 55 ? 5.926 -14.516 -8.031 1 97.5 55 ALA B C 1
ATOM 1673 O O . ALA B 1 55 ? 6.098 -15.734 -8.016 1 97.5 55 ALA B O 1
ATOM 1674 N N . ALA B 1 56 ? 5.43 -13.875 -9.023 1 96.38 56 ALA B N 1
ATOM 1675 C CA . ALA B 1 56 ? 4.957 -14.594 -10.203 1 96.38 56 ALA B CA 1
ATOM 1676 C C . ALA B 1 56 ? 6.109 -15.305 -10.906 1 96.38 56 ALA B C 1
ATOM 1678 O O . ALA B 1 56 ? 5.957 -16.438 -11.375 1 96.38 56 ALA B O 1
ATOM 1679 N N . ARG B 1 57 ? 7.223 -14.664 -11.039 1 96.19 57 ARG B N 1
ATOM 1680 C CA . ARG B 1 57 ? 8.383 -15.258 -11.688 1 96.19 57 ARG B CA 1
ATOM 1681 C C . ARG B 1 57 ? 8.844 -16.516 -10.945 1 96.19 57 ARG B C 1
ATOM 1683 O O . ARG B 1 57 ? 9.227 -17.5 -11.57 1 96.19 57 ARG B O 1
ATOM 1690 N N . HIS B 1 58 ? 8.867 -16.484 -9.664 1 95.94 58 HIS B N 1
ATOM 1691 C CA . HIS B 1 58 ? 9.25 -17.656 -8.875 1 95.94 58 HIS B CA 1
ATOM 1692 C C . HIS B 1 58 ? 8.25 -18.797 -9.047 1 95.94 58 HIS B C 1
ATOM 1694 O O . HIS B 1 58 ? 8.641 -19.953 -9.234 1 95.94 58 HIS B O 1
ATOM 1700 N N . ALA B 1 59 ? 6.973 -18.406 -8.984 1 95.94 59 ALA B N 1
ATOM 1701 C CA . ALA B 1 59 ? 5.895 -19.391 -8.984 1 95.94 59 ALA B CA 1
ATOM 1702 C C . ALA B 1 59 ? 5.676 -19.953 -10.391 1 95.94 59 ALA B C 1
ATOM 1704 O O . ALA B 1 59 ? 5.164 -21.078 -10.539 1 95.94 59 ALA B O 1
ATOM 1705 N N . GLY B 1 60 ? 5.941 -19.156 -11.406 1 94.62 60 GLY B N 1
ATOM 1706 C CA . GLY B 1 60 ? 5.648 -19.531 -12.781 1 94.62 60 GLY B CA 1
ATOM 1707 C C . GLY B 1 60 ? 4.188 -19.375 -13.148 1 94.62 60 GLY B C 1
ATOM 1708 O O . GLY B 1 60 ? 3.748 -19.828 -14.203 1 94.62 60 GLY B O 1
ATOM 1709 N N . VAL B 1 61 ? 3.43 -18.891 -12.242 1 93.56 61 VAL B N 1
ATOM 1710 C CA . VAL B 1 61 ? 2.012 -18.578 -12.414 1 93.56 61 VAL B CA 1
ATOM 1711 C C . VAL B 1 61 ? 1.694 -17.25 -11.75 1 93.56 61 VAL B C 1
ATOM 1713 O O . VAL B 1 61 ? 2.512 -16.703 -11.008 1 93.56 61 VAL B O 1
ATOM 1716 N N . PRO B 1 62 ? 0.523 -16.719 -12.031 1 92.62 62 PRO B N 1
ATOM 1717 C CA . PRO B 1 62 ? 0.159 -15.461 -11.383 1 92.62 62 PRO B CA 1
ATOM 1718 C C . PRO B 1 62 ? 0.09 -15.57 -9.859 1 92.62 62 PRO B C 1
ATOM 1720 O O . PRO B 1 62 ? -0.148 -16.656 -9.328 1 92.62 62 PRO B O 1
ATOM 1723 N N . ALA B 1 63 ? 0.32 -14.453 -9.281 1 95.38 63 ALA B N 1
ATOM 1724 C CA . ALA B 1 63 ? 0.244 -14.375 -7.824 1 95.38 63 ALA B CA 1
ATOM 1725 C C . ALA B 1 63 ? -0.594 -13.18 -7.383 1 95.38 63 ALA B C 1
ATOM 1727 O O . ALA B 1 63 ? -0.487 -12.094 -7.957 1 95.38 63 ALA B O 1
ATOM 1728 N N . LEU B 1 64 ? -1.44 -13.312 -6.379 1 94.31 64 LEU B N 1
ATOM 1729 C CA . LEU B 1 64 ? -2.289 -12.258 -5.828 1 94.31 64 LEU B CA 1
ATOM 1730 C C . LEU B 1 64 ? -1.723 -11.742 -4.512 1 94.31 64 LEU B C 1
ATOM 1732 O O . LEU B 1 64 ? -1.257 -12.516 -3.68 1 94.31 64 LEU B O 1
ATOM 1736 N N . THR B 1 65 ? -1.748 -10.445 -4.43 1 96 65 THR B N 1
ATOM 1737 C CA . THR B 1 65 ? -1.439 -9.867 -3.129 1 96 65 THR B CA 1
ATOM 1738 C C . THR B 1 65 ? -2.504 -10.242 -2.102 1 96 65 THR B C 1
ATOM 1740 O O . THR B 1 65 ? -3.689 -9.977 -2.303 1 96 65 THR B O 1
ATOM 1743 N N . VAL B 1 66 ? -2.033 -10.773 -0.974 1 97.31 66 VAL B N 1
ATOM 1744 C CA . VAL B 1 66 ? -3.012 -11.141 0.045 1 97.31 66 VAL B CA 1
ATOM 1745 C C . VAL B 1 66 ? -2.822 -10.258 1.28 1 97.31 66 VAL B C 1
ATOM 1747 O O . VAL B 1 66 ? -3.766 -10.047 2.047 1 97.31 66 VAL B O 1
ATOM 1750 N N . ARG B 1 67 ? -1.596 -9.797 1.396 1 97.56 67 ARG B N 1
ATOM 1751 C CA . ARG B 1 67 ? -1.326 -9.008 2.59 1 97.56 67 ARG B CA 1
ATOM 1752 C C . ARG B 1 67 ? -0.127 -8.086 2.377 1 97.56 67 ARG B C 1
ATOM 1754 O O . ARG B 1 67 ? 0.874 -8.492 1.783 1 97.56 67 ARG B O 1
ATOM 1761 N N . VAL B 1 68 ? -0.331 -6.887 2.832 1 98.06 68 VAL B N 1
ATOM 1762 C CA . VAL B 1 68 ? 0.828 -6.047 3.117 1 98.06 68 VAL B CA 1
ATOM 1763 C C . VAL B 1 68 ? 1.168 -6.121 4.605 1 98.06 68 VAL B C 1
ATOM 1765 O O . VAL B 1 68 ? 0.38 -5.691 5.449 1 98.06 68 VAL B O 1
ATOM 1768 N N . GLU B 1 69 ? 2.352 -6.602 4.883 1 97 69 GLU B N 1
ATOM 1769 C CA . GLU B 1 69 ? 2.762 -6.754 6.273 1 97 69 GLU B CA 1
ATOM 1770 C C . GLU B 1 69 ? 3.105 -5.406 6.898 1 97 69 GLU B C 1
ATOM 1772 O O . GLU B 1 69 ? 2.867 -5.188 8.094 1 97 69 GLU B O 1
ATOM 1777 N N . GLY B 1 70 ? 3.689 -4.633 6.07 1 97.31 70 GLY B N 1
ATOM 1778 C CA . GLY B 1 70 ? 4.039 -3.277 6.469 1 97.31 70 GLY B CA 1
ATOM 1779 C C . GLY B 1 70 ? 4.867 -2.545 5.434 1 97.31 70 GLY B C 1
ATOM 1780 O O . GLY B 1 70 ? 5.484 -3.172 4.57 1 97.31 70 GLY B O 1
ATOM 1781 N N . MET B 1 71 ? 4.789 -1.245 5.547 1 97.94 71 MET B N 1
ATOM 1782 C CA . MET B 1 71 ? 5.625 -0.361 4.738 1 97.94 71 MET B CA 1
ATOM 1783 C C . MET B 1 71 ? 6.086 0.844 5.551 1 97.94 71 MET B C 1
ATOM 1785 O O . MET B 1 71 ? 5.312 1.411 6.324 1 97.94 71 MET B O 1
ATOM 1789 N N . ASP B 1 72 ? 7.32 1.183 5.348 1 97.75 72 ASP B N 1
ATOM 1790 C CA . ASP B 1 72 ? 7.875 2.387 5.957 1 97.75 72 ASP B CA 1
ATOM 1791 C C . ASP B 1 72 ? 8.273 3.408 4.891 1 97.75 72 ASP B C 1
ATOM 1793 O O . ASP B 1 72 ? 9.031 3.094 3.975 1 97.75 72 ASP B O 1
ATOM 1797 N N . PHE B 1 73 ? 7.711 4.527 5.008 1 97.44 73 PHE B N 1
ATOM 1798 C CA . PHE B 1 73 ? 8.094 5.648 4.16 1 97.44 73 PHE B CA 1
ATOM 1799 C C . PHE B 1 73 ? 9.109 6.539 4.867 1 97.44 73 PHE B C 1
ATOM 1801 O O . PHE B 1 73 ? 8.766 7.238 5.824 1 97.44 73 PHE B O 1
ATOM 1808 N N . LEU B 1 74 ? 10.281 6.629 4.352 1 96.44 74 LEU B N 1
ATOM 1809 C CA . LEU B 1 74 ? 11.43 7.121 5.109 1 96.44 74 LEU B CA 1
ATOM 1810 C C . LEU B 1 74 ? 11.828 8.516 4.645 1 96.44 74 LEU B C 1
ATOM 1812 O O . LEU B 1 74 ? 12.414 9.289 5.41 1 96.44 74 LEU B O 1
ATOM 1816 N N . ALA B 1 75 ? 11.594 8.836 3.469 1 94.94 75 ALA B N 1
ATOM 1817 C CA . ALA B 1 75 ? 11.891 10.141 2.883 1 94.94 75 ALA B CA 1
ATOM 1818 C C . ALA B 1 75 ? 10.977 10.43 1.69 1 94.94 75 ALA B C 1
ATOM 1820 O O . ALA B 1 75 ? 10.555 9.508 0.99 1 94.94 75 ALA B O 1
ATOM 1821 N N . PRO B 1 76 ? 10.664 11.688 1.494 1 94.31 76 PRO B N 1
ATOM 1822 C CA . PRO B 1 76 ? 9.82 12.023 0.343 1 94.31 76 PRO B CA 1
ATOM 1823 C C . PRO B 1 76 ? 10.578 11.961 -0.981 1 94.31 76 PRO B C 1
ATOM 1825 O O . PRO B 1 76 ? 11.789 12.18 -1.015 1 94.31 76 PRO B O 1
ATOM 1828 N N . ALA B 1 77 ? 9.875 11.57 -2.064 1 95.81 77 ALA B N 1
ATOM 1829 C CA . ALA B 1 77 ? 10.336 11.75 -3.438 1 95.81 77 ALA B CA 1
ATOM 1830 C C . ALA B 1 77 ? 9.633 12.922 -4.105 1 95.81 77 ALA B C 1
ATOM 1832 O O . ALA B 1 77 ? 8.555 13.344 -3.672 1 95.81 77 ALA B O 1
ATOM 1833 N N . HIS B 1 78 ? 10.242 13.445 -5.16 1 94.81 78 HIS B N 1
ATOM 1834 C CA . HIS B 1 78 ? 9.742 14.656 -5.809 1 94.81 78 HIS B CA 1
ATOM 1835 C C . HIS B 1 78 ? 9.703 14.492 -7.324 1 94.81 78 HIS B C 1
ATOM 1837 O O . HIS B 1 78 ? 10.273 13.539 -7.867 1 94.81 78 HIS B O 1
ATOM 1843 N N . VAL B 1 79 ? 8.984 15.438 -7.898 1 95 79 VAL B N 1
ATOM 1844 C CA . VAL B 1 79 ? 8.992 15.5 -9.359 1 95 79 VAL B CA 1
ATOM 1845 C C . VAL B 1 79 ? 10.43 15.539 -9.867 1 95 79 VAL B C 1
ATOM 1847 O O . VAL B 1 79 ? 11.266 16.281 -9.336 1 95 79 VAL B O 1
ATOM 1850 N N . GLY B 1 80 ? 10.672 14.727 -10.891 1 94.38 80 GLY B N 1
ATOM 1851 C CA . GLY B 1 80 ? 12 14.695 -11.477 1 94.38 80 GLY B CA 1
ATOM 1852 C C . GLY B 1 80 ? 12.906 13.656 -10.844 1 94.38 80 GLY B C 1
ATOM 1853 O O . GLY B 1 80 ? 14.039 13.461 -11.281 1 94.38 80 GLY B O 1
ATOM 1854 N N . ASP B 1 81 ? 12.438 13.023 -9.852 1 96.5 81 ASP B N 1
ATOM 1855 C CA . ASP B 1 81 ? 13.211 11.93 -9.273 1 96.5 81 ASP B CA 1
ATOM 1856 C C . ASP B 1 81 ? 13.047 10.648 -10.078 1 96.5 81 ASP B C 1
ATOM 1858 O O . ASP B 1 81 ? 11.953 10.352 -10.57 1 96.5 81 ASP B O 1
ATOM 1862 N N . LEU B 1 82 ? 14.164 9.945 -10.258 1 97.38 82 LEU B N 1
ATOM 1863 C CA . LEU B 1 82 ? 14.109 8.539 -10.625 1 97.38 82 LEU B CA 1
ATOM 1864 C C . LEU B 1 82 ? 13.852 7.664 -9.398 1 97.38 82 LEU B C 1
ATOM 1866 O O . LEU B 1 82 ? 14.703 7.566 -8.516 1 97.38 82 LEU B O 1
ATOM 1870 N N . VAL B 1 83 ? 12.664 7.062 -9.344 1 97.88 83 VAL B N 1
ATOM 1871 C CA . VAL B 1 83 ? 12.297 6.191 -8.234 1 97.88 83 VAL B CA 1
ATOM 1872 C C . VAL B 1 83 ? 12.414 4.73 -8.664 1 97.88 83 VAL B C 1
ATOM 1874 O O . VAL B 1 83 ? 11.836 4.328 -9.68 1 97.88 83 VAL B O 1
ATOM 1877 N N . SER B 1 84 ? 13.195 3.932 -7.84 1 98.12 84 SER B N 1
ATOM 1878 C CA . SER B 1 84 ? 13.461 2.535 -8.164 1 98.12 84 SER B CA 1
ATOM 1879 C C . SER B 1 84 ? 13 1.609 -7.043 1 98.12 84 SER B C 1
ATOM 1881 O O . SER B 1 84 ? 13.375 1.798 -5.883 1 98.12 84 SER B O 1
ATOM 1883 N N . ALA B 1 85 ? 12.195 0.642 -7.406 1 98.31 85 ALA B N 1
ATOM 1884 C CA . ALA B 1 85 ? 11.789 -0.409 -6.477 1 98.31 85 ALA B CA 1
ATOM 1885 C C . ALA B 1 85 ? 12.508 -1.72 -6.781 1 98.31 85 ALA B C 1
ATOM 1887 O O . ALA B 1 85 ? 12.414 -2.242 -7.895 1 98.31 85 ALA B O 1
ATOM 1888 N N . ARG B 1 86 ? 13.203 -2.219 -5.801 1 97.62 86 ARG B N 1
ATOM 1889 C CA . ARG B 1 86 ? 13.852 -3.521 -5.871 1 97.62 86 ARG B CA 1
ATOM 1890 C C . ARG B 1 86 ? 13.141 -4.539 -4.984 1 97.62 86 ARG B C 1
ATOM 1892 O O . ARG B 1 86 ? 12.883 -4.27 -3.809 1 97.62 86 ARG B O 1
ATOM 1899 N N . ALA B 1 87 ? 12.859 -5.691 -5.578 1 97.44 87 ALA B N 1
ATOM 1900 C CA . ALA B 1 87 ? 12.07 -6.676 -4.836 1 97.44 87 ALA B CA 1
ATOM 1901 C C . ALA B 1 87 ? 12.703 -8.062 -4.922 1 97.44 87 ALA B C 1
ATOM 1903 O O . ALA B 1 87 ? 13.211 -8.453 -5.973 1 97.44 87 ALA B O 1
ATOM 1904 N N . GLN B 1 88 ? 12.594 -8.797 -3.834 1 95.94 88 GLN B N 1
ATOM 1905 C CA . GLN B 1 88 ? 13.102 -10.164 -3.775 1 95.94 88 GLN B CA 1
ATOM 1906 C C . GLN B 1 88 ? 12.281 -11.008 -2.811 1 95.94 88 GLN B C 1
ATOM 1908 O O . GLN B 1 88 ? 11.781 -10.508 -1.8 1 95.94 88 GLN B O 1
ATOM 1913 N N . LEU B 1 89 ? 12.312 -12.305 -3.086 1 96.06 89 LEU B N 1
ATOM 1914 C CA . LEU B 1 89 ? 11.688 -13.25 -2.164 1 96.06 89 LEU B CA 1
ATOM 1915 C C . LEU B 1 89 ? 12.508 -13.383 -0.885 1 96.06 89 LEU B C 1
ATOM 1917 O O . LEU B 1 89 ? 13.734 -13.438 -0.934 1 96.06 89 LEU B O 1
ATOM 1921 N N . VAL B 1 90 ? 11.766 -13.5 0.255 1 94.5 90 VAL B N 1
ATOM 1922 C CA . VAL B 1 90 ? 12.484 -13.688 1.511 1 94.5 90 VAL B CA 1
ATOM 1923 C C . VAL B 1 90 ? 11.984 -14.961 2.205 1 94.5 90 VAL B C 1
ATOM 1925 O O . VAL B 1 90 ? 12.656 -15.484 3.1 1 94.5 90 VAL B O 1
ATOM 1928 N N . ASP B 1 91 ? 10.844 -15.414 1.858 1 94.31 91 ASP B N 1
ATOM 1929 C CA . ASP B 1 91 ? 10.273 -16.625 2.428 1 94.31 91 ASP B CA 1
ATOM 1930 C C . ASP B 1 91 ? 9.227 -17.234 1.493 1 94.31 91 ASP B C 1
ATOM 1932 O O . ASP B 1 91 ? 8.586 -16.516 0.722 1 94.31 91 ASP B O 1
ATOM 1936 N N . VAL B 1 92 ? 9.148 -18.562 1.557 1 95.31 92 VAL B N 1
ATOM 1937 C CA . VAL B 1 92 ? 8.172 -19.25 0.727 1 95.31 92 VAL B CA 1
ATOM 1938 C C . VAL B 1 92 ? 7.492 -20.359 1.54 1 95.31 92 VAL B C 1
ATOM 1940 O O . VAL B 1 92 ? 8.164 -21.141 2.215 1 95.31 92 VAL B O 1
ATOM 1943 N N . GLY B 1 93 ? 6.164 -20.312 1.543 1 94.94 93 GLY B N 1
ATOM 1944 C CA . GLY B 1 93 ? 5.387 -21.422 2.057 1 94.94 93 GLY B CA 1
ATOM 1945 C C . GLY B 1 93 ? 4.98 -22.422 0.981 1 94.94 93 GLY B C 1
ATOM 1946 O O . GLY B 1 93 ? 5.719 -22.625 0.015 1 94.94 93 GLY B O 1
ATOM 1947 N N . ARG B 1 94 ? 3.859 -23.062 1.263 1 95.56 94 ARG B N 1
ATOM 1948 C CA . ARG B 1 94 ? 3.387 -24.047 0.286 1 95.56 94 ARG B CA 1
ATOM 1949 C C . ARG B 1 94 ? 2.848 -23.359 -0.961 1 95.56 94 ARG B C 1
ATOM 1951 O O . ARG B 1 94 ? 3.186 -23.734 -2.084 1 95.56 94 ARG B O 1
ATOM 1958 N N . THR B 1 95 ? 1.994 -22.375 -0.688 1 96.69 95 THR B N 1
ATOM 1959 C CA . THR B 1 95 ? 1.378 -21.656 -1.799 1 96.69 95 THR B CA 1
ATOM 1960 C C . THR B 1 95 ? 1.681 -20.172 -1.712 1 96.69 95 THR B C 1
ATOM 1962 O O . THR B 1 95 ? 1.383 -19.422 -2.641 1 96.69 95 THR B O 1
ATOM 1965 N N . SER B 1 96 ? 2.289 -19.75 -0.586 1 96.94 96 SER B N 1
ATOM 1966 C CA . SER B 1 96 ? 2.465 -18.344 -0.295 1 96.94 96 SER B CA 1
ATOM 1967 C C . SER B 1 96 ? 3.928 -17.922 -0.417 1 96.94 96 SER B C 1
ATOM 1969 O O . SER B 1 96 ? 4.828 -18.75 -0.267 1 96.94 96 SER B O 1
ATOM 1971 N N . MET B 1 97 ? 4.102 -16.672 -0.668 1 97.44 97 MET B N 1
ATOM 1972 C CA . MET B 1 97 ? 5.422 -16.094 -0.882 1 97.44 97 MET B CA 1
ATOM 1973 C C . MET B 1 97 ? 5.523 -14.719 -0.218 1 97.44 97 MET B C 1
ATOM 1975 O O . MET B 1 97 ? 4.66 -13.859 -0.42 1 97.44 97 MET B O 1
ATOM 1979 N N . ARG B 1 98 ? 6.543 -14.531 0.507 1 97.31 98 ARG B N 1
ATOM 1980 C CA . ARG B 1 98 ? 6.84 -13.242 1.115 1 97.31 98 ARG B CA 1
ATOM 1981 C C . ARG B 1 98 ? 7.918 -12.5 0.331 1 97.31 98 ARG B C 1
ATOM 1983 O O . ARG B 1 98 ? 8.992 -13.039 0.078 1 97.31 98 ARG B O 1
ATOM 1990 N N . VAL B 1 99 ? 7.594 -11.297 -0.013 1 97.5 99 VAL B N 1
ATOM 1991 C CA . VAL B 1 99 ? 8.492 -10.484 -0.822 1 97.5 99 VAL B CA 1
ATOM 1992 C C . VAL B 1 99 ? 8.875 -9.219 -0.057 1 97.5 99 VAL B C 1
ATOM 1994 O O . VAL B 1 99 ? 8.008 -8.539 0.502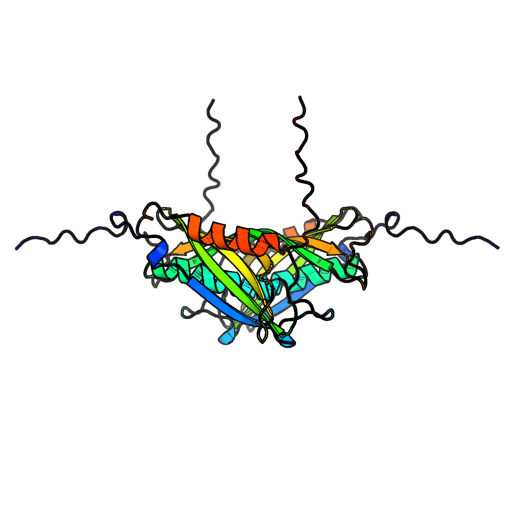 1 97.5 99 VAL B O 1
ATOM 1997 N N . ARG B 1 100 ? 10.148 -8.953 -0.058 1 97.25 100 ARG B N 1
ATOM 1998 C CA . ARG B 1 100 ? 10.648 -7.688 0.472 1 97.25 100 ARG B CA 1
ATOM 1999 C C . ARG B 1 100 ? 11.016 -6.73 -0.654 1 97.25 100 ARG B C 1
ATOM 2001 O O . ARG B 1 100 ? 11.594 -7.145 -1.662 1 97.25 100 ARG B O 1
ATOM 2008 N N . ALA B 1 101 ? 10.688 -5.492 -0.431 1 97.75 101 ALA B N 1
ATOM 2009 C CA . ALA B 1 101 ? 11.023 -4.469 -1.413 1 97.75 101 ALA B CA 1
ATOM 2010 C C . ALA B 1 101 ? 11.734 -3.287 -0.751 1 97.75 101 ALA B C 1
ATOM 2012 O O . ALA B 1 101 ? 11.422 -2.928 0.386 1 97.75 101 ALA B O 1
ATOM 2013 N N . VAL B 1 102 ? 12.633 -2.715 -1.497 1 97.62 102 VAL B N 1
ATOM 2014 C CA . VAL B 1 102 ? 13.344 -1.495 -1.134 1 97.62 102 VAL B CA 1
ATOM 2015 C C . VAL B 1 102 ? 13.219 -0.468 -2.256 1 97.62 102 VAL B C 1
ATOM 2017 O O . VAL B 1 102 ? 13.383 -0.801 -3.432 1 97.62 102 VAL B O 1
ATOM 2020 N N . VAL B 1 103 ? 12.922 0.757 -1.857 1 98.31 103 VAL B N 1
ATOM 2021 C CA . VAL B 1 103 ? 12.711 1.8 -2.857 1 98.31 103 VAL B CA 1
ATOM 2022 C C . VAL B 1 103 ? 13.719 2.932 -2.643 1 98.31 103 VAL B C 1
ATOM 2024 O O . VAL B 1 103 ? 13.883 3.416 -1.521 1 98.31 103 VAL B O 1
ATOM 2027 N N . THR B 1 104 ? 14.305 3.357 -3.717 1 97.69 104 THR B N 1
ATOM 2028 C CA . THR B 1 104 ? 15.242 4.473 -3.674 1 97.69 104 THR B CA 1
ATOM 2029 C C . TH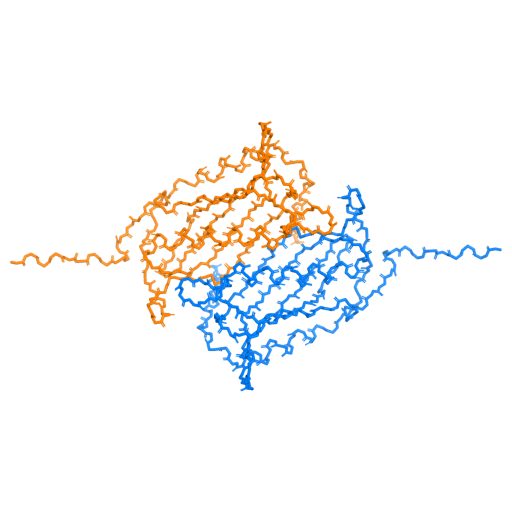R B 1 104 ? 14.844 5.555 -4.676 1 97.69 104 THR B C 1
ATOM 2031 O O . THR B 1 104 ? 14.055 5.305 -5.586 1 97.69 104 THR B O 1
ATOM 2034 N N . ALA B 1 105 ? 15.375 6.73 -4.391 1 97.19 105 ALA B N 1
ATOM 2035 C CA . ALA B 1 105 ? 15.172 7.863 -5.293 1 97.19 105 ALA B CA 1
ATOM 2036 C C . ALA B 1 105 ? 16.484 8.594 -5.551 1 97.19 105 ALA B C 1
ATOM 2038 O O . ALA B 1 105 ? 17.328 8.703 -4.656 1 97.19 105 ALA B O 1
ATOM 2039 N N . GLU B 1 106 ? 16.594 9.039 -6.762 1 95.62 106 GLU B N 1
ATOM 2040 C CA . GLU B 1 106 ? 17.672 9.938 -7.191 1 95.62 106 GLU B CA 1
ATOM 2041 C C . GLU B 1 106 ? 17.203 10.852 -8.32 1 95.62 106 GLU B C 1
ATOM 2043 O O . GLU B 1 106 ? 16.219 10.562 -9 1 95.62 106 GLU B O 1
ATOM 2048 N N . ARG B 1 107 ? 17.906 11.945 -8.398 1 95 107 ARG B N 1
ATOM 2049 C CA . ARG B 1 107 ? 17.562 12.805 -9.523 1 95 107 ARG B CA 1
ATOM 2050 C C . ARG B 1 107 ? 17.812 12.094 -10.852 1 95 107 ARG B C 1
ATOM 2052 O O . ARG B 1 107 ? 18.844 11.43 -11.016 1 95 107 ARG B O 1
ATOM 2059 N N . TRP B 1 108 ? 16.953 12.344 -11.727 1 92.06 108 TRP B N 1
ATOM 2060 C CA . TRP B 1 108 ? 16.969 11.508 -12.922 1 92.06 108 TRP B CA 1
ATOM 2061 C C . TRP B 1 108 ? 18.031 11.984 -13.906 1 92.06 108 TRP B C 1
ATOM 2063 O O . TRP B 1 108 ? 18.516 11.203 -14.727 1 92.06 108 TRP B O 1
ATOM 2073 N N . ASN B 1 109 ? 18.344 13.219 -13.875 1 91.88 109 ASN B N 1
ATOM 2074 C CA . ASN B 1 109 ? 19.156 13.789 -14.953 1 91.88 109 ASN B CA 1
ATOM 2075 C C . ASN B 1 109 ? 20.547 14.203 -14.461 1 91.88 109 ASN B C 1
ATOM 2077 O O . ASN B 1 109 ? 21.297 14.844 -15.195 1 91.88 109 ASN B O 1
ATOM 2081 N N . GLU B 1 110 ? 20.859 13.969 -13.25 1 89.5 110 GLU B N 1
ATOM 2082 C CA . GLU B 1 110 ? 22.188 14.289 -12.711 1 89.5 110 GLU B CA 1
ATOM 2083 C C . GLU B 1 110 ? 22.641 13.242 -11.703 1 89.5 110 GLU B C 1
ATOM 2085 O O . GLU B 1 110 ? 21.812 12.547 -11.109 1 89.5 110 GLU B O 1
ATOM 2090 N N . LEU B 1 111 ? 24 13.195 -11.68 1 88.5 111 LEU B N 1
ATOM 2091 C CA . LEU B 1 111 ? 24.562 12.32 -10.648 1 88.5 111 LEU B CA 1
ATOM 2092 C C . LEU B 1 111 ? 24.391 12.938 -9.266 1 88.5 111 LEU B C 1
ATOM 2094 O O . LEU B 1 111 ? 24.547 14.148 -9.094 1 88.5 111 LEU B O 1
ATOM 2098 N N . GLY B 1 112 ? 23.844 12.258 -8.438 1 86.69 112 GLY B N 1
ATOM 2099 C CA . GLY B 1 112 ? 23.641 12.719 -7.074 1 86.69 112 GLY B CA 1
ATOM 2100 C C . GLY B 1 112 ? 23.406 11.586 -6.094 1 86.69 112 GLY B C 1
ATOM 2101 O O . GLY B 1 112 ? 23.578 10.414 -6.43 1 86.69 112 GLY B O 1
ATOM 2102 N N . PRO B 1 113 ? 23.141 11.977 -4.922 1 91.44 113 PRO B N 1
ATOM 2103 C CA . PRO B 1 113 ? 22.938 10.969 -3.883 1 91.44 113 PRO B CA 1
ATOM 2104 C C . PRO B 1 113 ? 21.688 10.117 -4.133 1 91.44 113 PRO B C 1
ATOM 2106 O O . PRO B 1 113 ? 20.688 10.609 -4.668 1 91.44 113 PRO B O 1
ATOM 2109 N N . VAL B 1 114 ? 21.859 8.867 -3.855 1 93.44 114 VAL B N 1
ATOM 2110 C CA . VAL B 1 114 ? 20.719 7.941 -3.822 1 93.44 114 VAL B CA 1
ATOM 2111 C C . VAL B 1 114 ? 20.141 7.887 -2.412 1 93.44 114 VAL B C 1
ATOM 2113 O O . VAL B 1 114 ? 20.875 7.629 -1.446 1 93.44 114 VAL B O 1
ATOM 2116 N N . VAL B 1 115 ? 18.844 8.117 -2.33 1 95.44 115 VAL B N 1
ATOM 2117 C CA . VAL B 1 115 ? 18.188 8.188 -1.028 1 95.44 115 VAL B CA 1
ATOM 2118 C C . VAL B 1 115 ? 17.234 7.012 -0.86 1 95.44 115 VAL B C 1
ATOM 2120 O O . VAL B 1 115 ? 16.469 6.699 -1.766 1 95.44 115 VAL B O 1
ATOM 2123 N N . LEU B 1 116 ? 17.344 6.254 0.281 1 97 116 LEU B N 1
ATOM 2124 C CA . LEU B 1 116 ? 16.344 5.258 0.654 1 97 116 LEU B CA 1
ATOM 2125 C C . LEU B 1 116 ? 15.023 5.93 1.034 1 97 116 LEU B C 1
ATOM 2127 O O . LEU B 1 116 ? 14.969 6.676 2.012 1 97 116 LEU B O 1
ATOM 2131 N N . ILE B 1 117 ? 13.938 5.547 0.273 1 97.25 117 ILE B N 1
ATOM 2132 C CA . ILE B 1 117 ? 12.75 6.344 0.541 1 97.25 117 ILE B CA 1
ATOM 2133 C C . ILE B 1 117 ? 11.656 5.453 1.122 1 97.25 117 ILE B C 1
ATOM 2135 O O . ILE B 1 117 ? 10.711 5.941 1.746 1 97.25 117 ILE B O 1
ATOM 2139 N N . ALA B 1 118 ? 11.742 4.145 0.919 1 98.06 118 ALA B N 1
ATOM 2140 C CA . ALA B 1 118 ? 10.719 3.277 1.491 1 98.06 118 ALA B CA 1
ATOM 2141 C C . ALA B 1 118 ? 11.195 1.828 1.553 1 98.06 118 ALA B C 1
ATOM 2143 O O . ALA B 1 118 ? 12.062 1.42 0.778 1 98.06 118 ALA B O 1
ATOM 2144 N N . THR B 1 119 ? 10.648 1.061 2.441 1 97.69 119 THR B N 1
ATOM 2145 C CA . THR B 1 119 ? 10.758 -0.391 2.521 1 97.69 119 THR B CA 1
ATOM 2146 C C . THR B 1 119 ? 9.391 -1.029 2.73 1 97.69 119 THR B C 1
ATOM 2148 O O . THR B 1 119 ? 8.477 -0.394 3.264 1 97.69 119 THR B O 1
ATOM 2151 N N . ALA B 1 120 ? 9.32 -2.256 2.297 1 98.38 120 ALA B N 1
ATOM 2152 C CA . ALA B 1 120 ? 8.016 -2.912 2.4 1 98.38 120 ALA B CA 1
ATOM 2153 C C . ALA B 1 120 ? 8.172 -4.43 2.42 1 98.38 120 ALA B C 1
ATOM 2155 O O . ALA B 1 120 ? 9.164 -4.969 1.922 1 98.38 120 ALA B O 1
ATOM 2156 N N . GLU B 1 121 ? 7.203 -5.062 2.979 1 98.12 121 GLU B N 1
ATOM 2157 C CA . GLU B 1 121 ? 7.027 -6.508 2.893 1 98.12 121 GLU B CA 1
ATOM 2158 C C . GLU B 1 121 ? 5.582 -6.871 2.559 1 98.12 121 GLU B C 1
ATOM 2160 O O . GLU B 1 121 ? 4.648 -6.383 3.201 1 98.12 121 GLU B O 1
ATOM 2165 N N . LEU B 1 122 ? 5.449 -7.672 1.576 1 98.38 122 LEU B N 1
ATOM 2166 C CA . LEU B 1 122 ? 4.145 -8.109 1.091 1 98.38 122 LEU B CA 1
ATOM 2167 C C . LEU B 1 122 ? 4.074 -9.633 1.021 1 98.38 122 LEU B C 1
ATOM 2169 O O . LEU B 1 122 ? 5.098 -10.297 0.88 1 98.38 122 LEU B O 1
ATOM 2173 N N . MET B 1 123 ? 2.84 -10.109 1.049 1 98.56 123 MET B N 1
ATOM 2174 C CA . MET B 1 123 ? 2.572 -11.539 0.906 1 98.56 123 MET B CA 1
ATOM 2175 C C . MET B 1 123 ? 1.687 -11.805 -0.306 1 98.56 123 MET B C 1
ATOM 2177 O O . MET B 1 123 ? 0.667 -11.141 -0.494 1 98.56 123 MET B O 1
ATOM 2181 N N . PHE B 1 124 ? 2.092 -12.797 -1.043 1 97.81 124 PHE B N 1
ATOM 2182 C CA . PHE B 1 124 ? 1.355 -13.195 -2.238 1 97.81 124 PHE B CA 1
ATOM 2183 C C . PHE B 1 124 ? 0.975 -14.672 -2.17 1 97.81 124 PHE B C 1
ATOM 2185 O O . PHE B 1 124 ? 1.657 -15.469 -1.519 1 97.81 124 PHE B O 1
ATOM 2192 N N . VAL B 1 125 ? -0.069 -15 -2.887 1 97.19 125 VAL B N 1
ATOM 2193 C CA . VAL B 1 125 ? -0.46 -16.391 -3.074 1 97.19 125 VAL B CA 1
ATOM 2194 C C . VAL B 1 125 ? -0.535 -16.719 -4.566 1 97.19 125 VAL B C 1
ATOM 2196 O O . VAL B 1 125 ? -1.175 -15.992 -5.332 1 97.19 125 VAL B O 1
ATOM 2199 N N . ALA B 1 126 ? 0.095 -17.781 -4.945 1 96.94 126 ALA B N 1
ATOM 2200 C CA . ALA B 1 126 ? 0.051 -18.234 -6.332 1 96.94 126 ALA B CA 1
ATOM 2201 C C . ALA B 1 126 ? -1.297 -18.859 -6.66 1 96.94 126 ALA B C 1
ATOM 2203 O O . ALA B 1 126 ? -1.85 -19.625 -5.855 1 96.94 126 ALA B O 1
ATOM 2204 N N . ILE B 1 127 ? -1.742 -18.562 -7.875 1 94.25 127 ILE B N 1
ATOM 2205 C CA . ILE B 1 127 ? -3.057 -19.094 -8.211 1 94.25 127 ILE B CA 1
ATOM 2206 C C . ILE B 1 127 ? -3.023 -19.703 -9.609 1 94.25 127 ILE B C 1
ATOM 2208 O O . ILE B 1 127 ? -2.197 -19.328 -10.438 1 94.25 127 ILE B O 1
ATOM 2212 N N . ASP B 1 128 ? -3.938 -20.672 -9.82 1 92.81 128 ASP B N 1
ATOM 2213 C CA . ASP B 1 128 ? -4.098 -21.25 -11.156 1 92.81 128 ASP B CA 1
ATOM 2214 C C . ASP B 1 128 ? -5.164 -20.5 -11.945 1 92.81 128 ASP B C 1
ATOM 2216 O O . ASP B 1 128 ? -5.602 -19.422 -11.547 1 92.81 128 ASP B O 1
ATOM 2220 N N . GLY B 1 129 ? -5.48 -21 -13.102 1 88.31 129 GLY B N 1
ATOM 2221 C CA . GLY B 1 129 ? -6.41 -20.328 -14 1 88.31 129 GLY B CA 1
ATOM 2222 C C . GLY B 1 129 ? -7.809 -20.203 -13.43 1 88.31 129 GLY B C 1
ATOM 2223 O O . GLY B 1 129 ? -8.617 -19.422 -13.93 1 88.31 129 GLY B O 1
ATOM 2224 N N . GLN B 1 130 ? -8.055 -21 -12.398 1 88.31 130 GLN B N 1
ATOM 2225 C CA . GLN B 1 130 ? -9.375 -20.953 -11.766 1 88.31 130 GLN B CA 1
ATOM 2226 C C . GLN B 1 130 ? -9.344 -20.141 -10.484 1 88.31 130 GLN B C 1
ATOM 2228 O O . GLN B 1 130 ? -10.328 -20.094 -9.742 1 88.31 130 GLN B O 1
ATOM 2233 N N . GLY B 1 131 ? -8.219 -19.578 -10.156 1 87.69 131 GLY B N 1
ATOM 2234 C CA . GLY B 1 131 ? -8.102 -18.734 -8.992 1 87.69 131 GLY B CA 1
ATOM 2235 C C . GLY B 1 131 ? -7.824 -19.5 -7.711 1 87.69 131 GLY B C 1
ATOM 2236 O O . GLY B 1 131 ? -7.969 -18.969 -6.613 1 87.69 131 GLY B O 1
ATOM 2237 N N . ARG B 1 132 ? -7.434 -20.781 -7.969 1 92.81 132 ARG B N 1
ATOM 2238 C CA . ARG B 1 132 ? -7.141 -21.594 -6.793 1 92.81 132 ARG B CA 1
ATOM 2239 C C . ARG B 1 132 ? -5.652 -21.562 -6.461 1 92.81 132 ARG B C 1
ATOM 2241 O O . ARG B 1 132 ? -4.809 -21.578 -7.359 1 92.81 132 ARG B O 1
ATOM 2248 N N . PRO B 1 133 ? -5.402 -21.578 -5.125 1 95.81 133 PRO B N 1
ATOM 2249 C CA . PRO B 1 133 ? -3.986 -21.594 -4.75 1 95.81 133 PRO B CA 1
ATOM 2250 C C . PRO B 1 133 ? -3.246 -22.828 -5.285 1 95.81 133 PRO B C 1
ATOM 2252 O O . PRO B 1 133 ? -3.807 -23.922 -5.32 1 95.81 133 PRO B O 1
ATOM 2255 N N . VAL B 1 134 ? -2.021 -22.625 -5.676 1 96.25 134 VAL B N 1
ATOM 2256 C CA . VAL B 1 134 ? -1.204 -23.719 -6.176 1 96.25 134 VAL B CA 1
ATOM 2257 C C . VAL B 1 134 ? 0.143 -23.734 -5.457 1 96.25 134 VAL B C 1
ATOM 2259 O O . VAL B 1 134 ? 0.624 -22.688 -5.008 1 96.25 134 VAL B O 1
ATOM 2262 N N . GLU B 1 135 ? 0.728 -24.906 -5.418 1 96.69 135 GLU B N 1
ATOM 2263 C CA . GLU B 1 135 ? 2.037 -25.047 -4.789 1 96.69 135 GLU B CA 1
ATOM 2264 C C . GLU B 1 135 ? 3.115 -24.312 -5.586 1 96.69 135 GLU B C 1
ATOM 2266 O O . GLU B 1 135 ? 3.039 -24.234 -6.812 1 96.69 135 GLU B O 1
ATOM 2271 N N . VAL B 1 136 ? 4.07 -23.844 -4.828 1 96.81 136 VAL B N 1
ATOM 2272 C CA . VAL B 1 136 ? 5.168 -23.125 -5.461 1 96.81 136 VAL B CA 1
ATOM 2273 C C . VAL B 1 136 ? 6.496 -23.766 -5.078 1 96.81 136 VAL B C 1
ATOM 2275 O O . VAL B 1 136 ? 6.59 -24.453 -4.062 1 96.81 136 VAL B O 1
ATOM 2278 N N . PRO B 1 137 ? 7.508 -23.625 -5.953 1 95.38 137 PRO B N 1
ATOM 2279 C CA . PRO B 1 137 ? 8.82 -24.156 -5.598 1 95.38 137 PRO B CA 1
ATOM 2280 C C . PRO B 1 137 ? 9.359 -23.594 -4.285 1 95.38 137 PRO B C 1
ATOM 2282 O O . PRO B 1 137 ? 9.031 -22.469 -3.918 1 95.38 137 PRO B O 1
ATOM 2285 N N . ARG B 1 138 ? 10.109 -24.344 -3.695 1 93.81 138 ARG B N 1
ATOM 2286 C CA . ARG B 1 138 ? 10.766 -23.859 -2.484 1 93.81 138 ARG B CA 1
ATOM 2287 C C . ARG B 1 138 ? 11.812 -22.812 -2.814 1 93.81 138 ARG B C 1
ATOM 2289 O O . ARG B 1 138 ? 12.242 -22.688 -3.967 1 93.81 138 ARG B O 1
ATOM 2296 N N . LEU B 1 139 ? 12.086 -22.031 -1.844 1 92.5 139 LEU B N 1
ATOM 2297 C CA . LEU B 1 139 ? 13.125 -21.016 -1.99 1 92.5 139 LEU B CA 1
ATOM 2298 C C . LEU B 1 139 ? 14.469 -21.547 -1.5 1 92.5 139 LEU B C 1
ATOM 2300 O O . LEU B 1 139 ? 14.578 -22 -0.364 1 92.5 139 LEU B O 1
ATOM 2304 N N . ALA B 1 140 ? 15.391 -21.469 -2.381 1 89.81 140 ALA B N 1
ATOM 2305 C CA . ALA B 1 140 ? 16.734 -21.812 -1.959 1 89.81 140 ALA B CA 1
ATOM 2306 C C . ALA B 1 140 ? 17.328 -20.734 -1.067 1 89.81 140 ALA B C 1
ATOM 2308 O O . ALA B 1 140 ? 16.953 -19.562 -1.164 1 89.81 140 ALA B O 1
ATOM 2309 N N . PRO B 1 141 ? 18.109 -21.172 -0.078 1 74.62 141 PRO B N 1
ATOM 2310 C CA . PRO B 1 141 ? 18.703 -20.141 0.769 1 74.62 141 PRO B CA 1
ATOM 2311 C C . PRO B 1 141 ? 19.312 -18.984 -0.039 1 74.62 141 PRO B C 1
ATOM 2313 O O . PRO B 1 141 ? 19.906 -19.219 -1.091 1 74.62 141 PRO B O 1
ATOM 2316 N N . ALA B 1 142 ? 18.594 -17.844 -0.003 1 63.16 142 ALA B N 1
ATOM 2317 C CA . ALA B 1 142 ? 18.984 -16.719 -0.834 1 63.16 142 ALA B CA 1
ATOM 2318 C C . ALA B 1 142 ? 19.922 -15.781 -0.076 1 63.16 142 ALA B C 1
ATOM 2320 O O . ALA B 1 142 ? 20 -15.836 1.153 1 63.16 142 ALA B O 1
ATOM 2321 N N . ASP B 1 143 ? 20.812 -15.133 -0.941 1 64.75 143 ASP B N 1
ATOM 2322 C CA . ASP B 1 143 ? 21.656 -14.039 -0.448 1 64.75 143 ASP B CA 1
ATOM 2323 C C . ASP B 1 143 ? 20.812 -12.812 -0.1 1 64.75 143 ASP B C 1
ATOM 2325 O O . ASP B 1 143 ? 20.359 -12.102 -0.992 1 64.75 143 ASP B O 1
ATOM 2329 N N . VAL B 1 144 ? 20.406 -12.68 1.116 1 65.12 144 VAL B N 1
ATOM 2330 C CA . VAL B 1 144 ? 19.609 -11.555 1.602 1 65.12 144 VAL B CA 1
ATOM 2331 C C . VAL B 1 144 ? 20.391 -10.258 1.443 1 65.12 144 VAL B C 1
ATOM 2333 O O . VAL B 1 144 ? 19.828 -9.164 1.525 1 65.12 144 VAL B O 1
ATOM 2336 N N . GLU B 1 145 ? 21.609 -10.359 0.98 1 73.44 145 GLU B N 1
ATOM 2337 C CA . GLU B 1 145 ? 22.516 -9.219 0.93 1 73.44 145 GLU B CA 1
ATOM 2338 C C . GLU B 1 145 ? 22.141 -8.258 -0.198 1 73.44 145 GLU B C 1
ATOM 2340 O O . GLU B 1 145 ? 22.391 -7.055 -0.105 1 73.44 145 GLU B O 1
ATOM 2345 N N . TRP B 1 146 ? 21.453 -8.758 -1.08 1 84.31 146 TRP B N 1
ATOM 2346 C CA . TRP B 1 146 ? 21.172 -7.945 -2.258 1 84.31 146 TRP B CA 1
ATOM 2347 C C . TRP B 1 146 ? 20.344 -6.715 -1.887 1 84.31 146 TRP B C 1
ATOM 2349 O O . TRP B 1 146 ? 20.656 -5.602 -2.322 1 84.31 146 TRP B O 1
ATOM 2359 N N . LEU B 1 147 ? 19.406 -6.832 -1.067 1 85.31 147 LEU B N 1
ATOM 2360 C CA . LEU B 1 147 ? 18.578 -5.707 -0.647 1 85.31 147 LEU B CA 1
ATOM 2361 C C . LEU B 1 147 ? 19.281 -4.879 0.419 1 85.31 147 LEU B C 1
ATOM 2363 O O . LEU B 1 147 ? 19.141 -3.652 0.449 1 85.31 147 LEU B O 1
ATOM 2367 N N . ALA B 1 148 ? 19.969 -5.586 1.264 1 79.5 148 ALA B N 1
ATOM 2368 C CA . ALA B 1 148 ? 20.641 -4.914 2.367 1 79.5 148 ALA B CA 1
ATOM 2369 C C . ALA B 1 148 ? 21.641 -3.881 1.847 1 79.5 148 ALA B C 1
ATOM 2371 O O . ALA B 1 148 ? 21.797 -2.803 2.43 1 79.5 148 ALA B O 1
ATOM 2372 N N . GLU B 1 149 ? 22.219 -4.199 0.801 1 73 149 GLU B N 1
ATOM 2373 C CA . GLU B 1 149 ? 23.203 -3.293 0.201 1 73 149 GLU B CA 1
ATOM 2374 C C . GLU B 1 149 ? 22.531 -2.004 -0.276 1 73 149 GLU B C 1
ATOM 2376 O O . GLU B 1 149 ? 23.078 -0.915 -0.108 1 73 149 GLU B O 1
ATOM 2381 N N . THR B 1 150 ? 21.422 -2.115 -0.792 1 78.88 150 THR B N 1
ATOM 2382 C CA . THR B 1 150 ? 20.688 -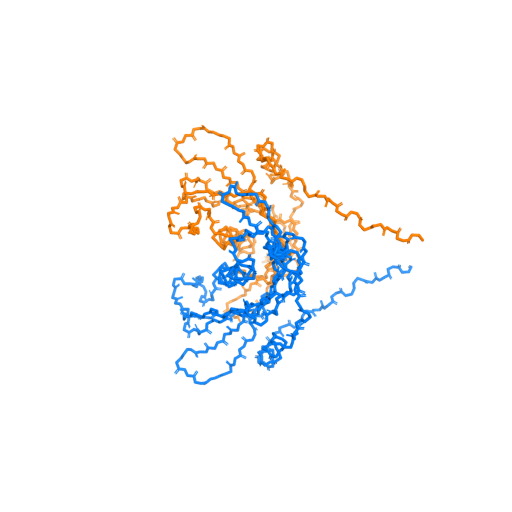0.955 -1.271 1 78.88 150 THR B CA 1
ATOM 2383 C C . THR B 1 150 ? 20.234 -0.075 -0.105 1 78.88 150 THR B C 1
ATOM 2385 O O . THR B 1 150 ? 20.297 1.153 -0.189 1 78.88 150 THR B O 1
ATOM 2388 N N . VAL B 1 151 ? 19.875 -0.715 0.979 1 78.94 151 VAL B N 1
ATOM 2389 C CA . VAL B 1 151 ? 19.438 0.003 2.168 1 78.94 151 VAL B CA 1
ATOM 2390 C C . VAL B 1 151 ? 20.594 0.789 2.768 1 78.94 151 VAL B C 1
ATOM 2392 O O . VAL B 1 151 ? 20.453 1.963 3.113 1 78.94 151 VAL B O 1
ATOM 2395 N N . THR B 1 152 ? 21.656 0.137 2.797 1 75.44 152 THR B N 1
ATOM 2396 C CA . THR B 1 152 ? 22.828 0.766 3.375 1 75.44 152 THR B CA 1
ATOM 2397 C C . THR B 1 152 ? 23.297 1.941 2.518 1 75.44 152 THR B C 1
ATOM 2399 O O . THR B 1 152 ? 23.609 3.014 3.039 1 75.44 152 THR B O 1
ATOM 2402 N N . GLU B 1 153 ? 23.266 1.81 1.284 1 71.19 153 GLU B N 1
ATOM 2403 C CA . GLU B 1 153 ? 23.703 2.859 0.365 1 71.19 153 GLU B CA 1
ATOM 2404 C C . GLU B 1 153 ? 22.734 4.039 0.38 1 71.19 153 GLU B C 1
ATOM 2406 O O . GLU B 1 153 ? 23.156 5.195 0.379 1 71.19 153 GLU B O 1
ATOM 2411 N N . GLY B 1 154 ? 21.484 3.727 0.473 1 76.19 154 GLY B N 1
ATOM 2412 C CA . GLY B 1 154 ? 20.469 4.77 0.417 1 76.19 154 GLY B CA 1
ATOM 2413 C C . GLY B 1 154 ? 20.25 5.469 1.748 1 76.19 154 GLY B C 1
ATOM 2414 O O . GLY B 1 154 ? 19.875 6.637 1.787 1 76.19 154 GLY B O 1
ATOM 2415 N N . ALA B 1 155 ? 20.422 4.73 2.84 1 73.25 155 ALA B N 1
ATOM 2416 C CA . ALA B 1 155 ? 20.219 5.277 4.18 1 73.25 155 ALA B CA 1
ATOM 2417 C C . ALA B 1 155 ? 21.312 6.281 4.531 1 73.25 155 ALA B C 1
ATOM 2419 O O . ALA B 1 155 ? 21.078 7.23 5.281 1 73.25 155 ALA B O 1
ATOM 2420 N N . ALA B 1 156 ? 22.406 6.027 4.02 1 64.88 156 ALA B N 1
ATOM 2421 C CA . ALA B 1 156 ? 23.531 6.902 4.301 1 64.88 156 ALA B CA 1
ATOM 2422 C C . ALA B 1 156 ? 23.266 8.32 3.816 1 64.88 156 ALA B C 1
ATOM 2424 O O . ALA B 1 156 ? 23.875 9.281 4.293 1 64.88 156 ALA B O 1
ATOM 2425 N N . THR B 1 157 ? 22.219 8.406 3.055 1 60.28 157 THR B N 1
ATOM 2426 C CA . THR B 1 157 ? 21.938 9.727 2.488 1 60.28 157 THR B CA 1
ATOM 2427 C C . THR B 1 157 ? 20.609 10.258 3.006 1 60.28 157 THR B C 1
ATOM 2429 O O . THR B 1 157 ? 20.281 11.43 2.805 1 60.28 157 THR B O 1
ATOM 2432 N N . ALA B 1 158 ? 19.844 9.336 3.695 1 56.22 158 ALA B N 1
ATOM 2433 C CA . ALA B 1 158 ? 18.516 9.727 4.16 1 56.22 158 ALA B CA 1
ATOM 2434 C C . ALA B 1 158 ? 18.609 10.531 5.453 1 56.22 158 ALA B C 1
ATOM 2436 O O . ALA B 1 158 ? 19.297 10.125 6.398 1 56.22 158 ALA B O 1
ATOM 2437 N N . THR B 1 159 ? 18.453 11.773 5.484 1 43.34 159 THR B N 1
ATOM 2438 C CA . THR B 1 159 ? 18.375 12.57 6.703 1 43.34 159 THR B CA 1
ATOM 2439 C C . THR B 1 159 ? 17.078 12.289 7.461 1 43.34 159 THR B C 1
ATOM 2441 O O . THR B 1 159 ? 16.031 12.859 7.145 1 43.34 159 THR B O 1
ATOM 2444 N N . PHE B 1 160 ? 16.766 11.102 7.754 1 43.53 160 PHE B N 1
ATOM 2445 C CA . PHE B 1 160 ? 15.508 10.719 8.375 1 43.53 160 PHE B CA 1
ATOM 2446 C C . PHE B 1 160 ? 15.469 11.156 9.836 1 43.53 160 PHE B C 1
ATOM 2448 O O . PHE B 1 160 ? 16.5 11.164 10.516 1 43.53 160 PHE B O 1
ATOM 2455 N N . VAL B 1 161 ? 14.453 11.836 10.289 1 39.56 161 VAL B N 1
ATOM 2456 C CA . VAL B 1 161 ? 14.188 11.938 11.719 1 39.56 161 VAL B CA 1
ATOM 2457 C C . VAL B 1 161 ? 14.086 10.539 12.328 1 39.56 161 VAL B C 1
ATOM 2459 O O . VAL B 1 161 ? 13.32 9.703 11.852 1 39.56 161 VAL B O 1
ATOM 2462 N N . PRO B 1 162 ? 14.984 10.141 13.023 1 36.69 162 PRO B N 1
ATOM 2463 C CA . PRO B 1 162 ? 15.086 8.805 13.617 1 36.69 162 PRO B CA 1
ATOM 2464 C C . PRO B 1 162 ? 13.805 8.375 14.336 1 36.69 162 PRO B C 1
ATOM 2466 O O . PRO B 1 162 ? 13.141 9.211 14.953 1 36.69 162 PRO B O 1
ATOM 2469 N N . ARG B 1 163 ? 13.148 7.227 13.977 1 38.88 163 ARG B N 1
ATOM 2470 C CA . ARG B 1 163 ? 12.188 6.48 14.789 1 38.88 163 ARG B CA 1
ATOM 2471 C C . ARG B 1 163 ? 12.648 6.383 16.234 1 38.88 163 ARG B C 1
ATOM 2473 O O . ARG B 1 163 ? 13.742 5.895 16.516 1 38.88 163 ARG B O 1
ATOM 2480 N N . GLU B 1 164 ? 12.172 7.195 17.078 1 33.88 164 GLU B N 1
ATOM 2481 C CA . GLU B 1 164 ? 12.391 6.648 18.422 1 33.88 164 GLU B CA 1
ATOM 2482 C C . GLU B 1 164 ? 11.828 5.234 18.531 1 33.88 164 GLU B C 1
ATOM 2484 O O . GLU B 1 164 ? 10.656 5 18.234 1 33.88 164 GLU B O 1
ATOM 2489 N N . THR B 1 165 ? 12.562 4.238 18.219 1 34.66 165 THR B N 1
ATOM 2490 C CA . THR B 1 165 ? 12.227 2.859 18.547 1 34.66 165 THR B CA 1
ATOM 2491 C C . THR B 1 165 ? 11.5 2.791 19.891 1 34.66 165 THR B C 1
ATOM 2493 O O . THR B 1 165 ? 12.078 3.109 20.938 1 34.66 165 THR B O 1
ATOM 2496 N N . GLY B 1 166 ? 10.344 3.223 20.062 1 32.69 166 GLY B N 1
ATOM 2497 C CA . GLY B 1 166 ? 9.672 3.059 21.344 1 32.69 166 GLY B CA 1
ATOM 2498 C C . GLY B 1 166 ? 9.742 1.64 21.875 1 32.69 166 GLY B C 1
ATOM 2499 O O . GLY B 1 166 ? 9.172 0.722 21.281 1 32.69 166 GLY B O 1
ATOM 2500 N N . GLN B 1 167 ? 10.82 1.307 22.5 1 33.56 167 GLN B N 1
ATOM 2501 C CA . GLN B 1 167 ? 10.867 0.193 23.438 1 33.56 167 GLN B CA 1
ATOM 2502 C C . GLN B 1 167 ? 9.688 0.243 24.406 1 33.56 167 GLN B C 1
ATOM 2504 O O . GLN B 1 167 ? 9.547 1.203 25.172 1 33.56 167 GLN B O 1
ATOM 2509 N N . ARG B 1 168 ? 8.562 -0.397 24.188 1 36.16 168 ARG B N 1
ATOM 2510 C CA . ARG B 1 168 ? 7.641 -0.629 25.297 1 36.16 168 ARG B CA 1
ATOM 2511 C C . ARG B 1 168 ? 8.391 -1.058 26.547 1 36.16 168 ARG B C 1
ATOM 2513 O O . ARG B 1 168 ? 9.195 -1.994 26.5 1 36.16 168 ARG B O 1
ATOM 2520 N N . PRO B 1 169 ? 8.461 -0.134 27.516 1 34.12 169 PRO B N 1
ATOM 2521 C CA . PRO B 1 169 ? 9.023 -0.63 28.766 1 34.12 169 PRO B CA 1
ATOM 2522 C C . PRO B 1 169 ? 8.352 -1.918 29.25 1 34.12 169 PRO B C 1
ATOM 2524 O O . PRO B 1 169 ? 7.141 -2.082 29.094 1 34.12 169 PRO B O 1
ATOM 2527 N N . ARG B 1 170 ? 9.094 -3.047 29.281 1 31.31 170 ARG B N 1
ATOM 2528 C CA . ARG B 1 170 ? 8.742 -4.246 30.031 1 31.31 170 ARG B CA 1
ATOM 2529 C C . ARG B 1 170 ? 8.344 -3.898 31.469 1 31.31 170 ARG B C 1
ATOM 2531 O O . ARG B 1 170 ? 9.109 -3.248 32.188 1 31.31 170 ARG B O 1
ATOM 2538 N N . HIS B 1 171 ? 7.016 -3.662 31.625 1 29.19 171 HIS B N 1
ATOM 2539 C CA . HIS B 1 171 ? 6.629 -3.674 33.031 1 29.19 171 HIS B CA 1
ATOM 2540 C C . HIS B 1 171 ? 7.141 -4.93 33.75 1 29.19 171 HIS B C 1
ATOM 2542 O O . HIS B 1 171 ? 6.816 -6.047 33.344 1 29.19 171 HIS B O 1
ATOM 2548 N N . THR B 1 172 ? 8.305 -4.844 34.344 1 24.02 172 THR B N 1
ATOM 2549 C CA . THR B 1 172 ? 8.523 -5.668 35.531 1 24.02 172 THR B CA 1
ATOM 2550 C C . THR B 1 172 ? 7.473 -5.371 36.594 1 24.02 172 THR B C 1
ATOM 2552 O O . THR B 1 172 ? 7.102 -4.215 36.812 1 24.02 172 THR B O 1
#

Foldseek 3Di:
DPPPPPDDQQRFADEFVQLKFKDKDADAPVQDDPVFWGDPVSVVVLQCVRAQSSVCRQQVAGKDWDDWPDKDFFDTDGHQKIKMKIKTWDFDDFFKTKMKIWMWIDHDPDDDAIATGMITITMIGGADPVRHGHGGYGYDPYDPVVVVVSCVRRHVPRPGPDPPPPPPPPPD/DPPPPPDDQQRAADEFVQLKFKDKDQDAPVQDDPVFWGDPVSVVVLQCVRAQSSVCRQQVAGKDWDDWPDKDFFDTDGHQKIKMKIKTWDFDDFFKTKMKIWMWIDHDPDDDAIATGMITITMIGGADPVRHGHGGYGYDPYDPVVVVVVCVRRHVPRPGPDPPPPPPPPPD

Organism: NCBI:txid1656884

pLDDT: mean 85.34, std 19.4, range [24.02, 98.56]

Sequence (344 aa):
MTTSELLRVSELSVDAAVSRVVLARVMGHADTNLYGSVHGGTVMHLIDEAAAATAARHAGVPALTVRVEGMDFLAPAHVGDLVSARAQLVDVGRTSMRVRAVVTAERWNELGPVVLIATAELMFVAIDGQGRPVEVPRLAPADVEWLAETVTEGAATATFVPRETGQRPRHTMTTSELLRVSELSVDAAVSRVVLARVMGHADTNLYGSVHGGTVMHLIDEAAAATAARHAGVPALTVRVEGMDFLAPAHVGDLVSARAQLVDVGRTSMRVRAVVTAERWNELGPVVLIATAELMFVAIDGQGRPVEVPRLAPADVEWLAETVTEGAATATFVPRETGQRPRHT

Secondary structure (DSSP, 8-state):
--------GGG-EE-HHHH-EEEEEE--GGGB-TTSBBPHHHHHHHHHHHHHHHHHHHHTS-EEEEEEEEEEE-S--BTTEEEEEEEEEEEE-SSEEEEEEEEEEEESSS----EEEEEEEEEEEEB-TTS-B---PEEP---THHHHHHHHHHHTT---------------/--------GGG-EE-HHHH-EEEEEE--GGGB-TTSBBPHHHHHHHHHHHHHHHHHHHHTS-EEEEEEEEEEE-S--BTTEEEEEEEEEEEE-SSEEEEEEEEEEEESSS----EEEEEEEEEEEEB-TTS-B---PEEP---THHHHHHHHHHHTT---------------

Solvent-accessible surface area (backbone atoms only — not comparable to full-atom values): 17952 Å² total; per-residue (Å²): 133,82,78,74,76,73,71,52,51,68,71,36,65,42,56,33,76,78,24,47,30,76,44,73,46,74,35,43,74,90,41,29,45,99,84,45,36,45,34,64,21,54,56,46,25,51,43,39,52,24,35,40,50,17,49,16,58,60,49,73,37,54,42,43,69,40,31,35,63,30,33,41,45,53,45,88,48,38,63,52,20,28,39,34,28,38,16,32,64,76,47,56,51,61,38,36,37,32,29,39,36,44,28,34,34,26,53,63,89,49,92,66,72,45,26,32,24,34,40,35,34,35,31,30,36,28,30,47,98,83,68,43,75,36,71,25,39,33,63,33,91,55,78,71,54,67,60,52,53,53,46,55,58,7,46,76,59,40,85,50,82,75,75,76,74,74,70,74,76,76,81,122,132,81,78,75,75,74,70,52,50,70,71,36,66,43,55,30,76,80,24,48,31,76,43,73,47,73,36,43,75,89,43,29,46,98,83,46,37,45,33,65,21,54,54,47,25,50,44,39,52,23,38,39,48,18,49,16,57,60,50,72,36,56,44,42,68,40,29,37,63,31,33,41,45,54,45,87,48,40,63,52,20,29,38,34,26,37,16,35,65,75,46,56,50,61,38,37,38,32,29,38,36,43,28,35,35,27,54,61,88,52,92,67,70,45,26,33,25,32,40,37,34,36,31,31,35,28,29,48,98,84,70,41,76,35,70,24,40,32,64,32,92,54,79,69,56,67,59,51,53,53,45,56,59,8,45,75,58,40,86,50,81,74,73,76,74,76,70,73,75,75,82,124

InterPro domains:
  IPR006683 Thioesterase domain [PF03061] (35-106)
  IPR029069 HotDog domain superfamily [SSF54637] (20-145)
  IPR033120 Hotdog acyl-CoA thioesterase (ACOT)-type domain [PS51770] (17-130)
  IPR040170 Cytosolic acyl coenzyme A thioester hydrolase [PTHR11049] (14-145)